Protein AF-K1SB02-F1 (afdb_monomer_lite)

Sequence (219 aa):
MYNNISLCFILLFGGSMIRSVDPQHTTKELAIMKAFMDKDFLLETPTAQHLYHDYAETLPIVDYHCHIPPQEIYEDRRFENIAQVWLGGHQVLADGSDYYFGDHYKWRVMRSNGVPEEYITGDKPDRERFQKFAEALEMAIGNPMYTWCHLELKKYFGYNGVLNGDTAEEVWNLCNDKLQHDPKMTVRGLIEQSNVAMVGTTDDPIDSLEWHKKIKEDP

pLDDT: mean 85.62, std 21.76, range [26.55, 98.75]

Radius of gyration: 20.28 Å; chains: 1; bounding box: 49×40×64 Å

Organism: NCBI:txid408170

Foldseek 3Di:
DAAADDDDDDDDDDDDDDDDDDPPDPDPPPPPPPQDPPPCVVPPDPVSVCCCPVPPVPDADAAQEGAPPLQQVLVLDFDQFPLCAALNAWDQDPVRDIDGDHHCVLVVLLVVVVNDCCLRHNDDDSLSVLLSSLQSLVVCVVPCSQVRVCVCCCQQQVDSDGRHNVCSVVSRVSGSCCSVPPPLNTPVSVSVSRNHPYHHHDDDPPDPCVSVVSVVVPD

Structure (mmCIF, N/CA/C/O backbone):
data_AF-K1SB02-F1
#
_entry.id   AF-K1SB02-F1
#
loop_
_atom_site.group_PDB
_atom_site.id
_atom_site.type_symbol
_atom_site.label_atom_id
_atom_site.label_alt_id
_atom_site.label_comp_id
_atom_site.label_asym_id
_atom_site.label_entity_id
_atom_site.label_seq_id
_atom_site.pdbx_PDB_ins_code
_atom_site.Cartn_x
_atom_site.Cartn_y
_atom_site.Cartn_z
_atom_site.occupancy
_atom_site.B_iso_or_equiv
_atom_site.auth_seq_id
_atom_site.auth_comp_id
_atom_site.auth_asym_id
_atom_site.auth_atom_id
_atom_site.pdbx_PDB_model_num
ATOM 1 N N . MET A 1 1 ? 7.153 11.773 -10.230 1.00 26.66 1 MET A N 1
ATOM 2 C CA . MET A 1 1 ? 6.489 12.116 -8.952 1.00 26.66 1 MET A CA 1
ATOM 3 C C . MET A 1 1 ? 5.393 11.073 -8.799 1.00 26.66 1 MET A C 1
ATOM 5 O O . MET A 1 1 ? 4.308 11.265 -9.321 1.00 26.66 1 MET A O 1
ATOM 9 N N . TYR A 1 2 ? 5.761 9.891 -8.302 1.00 29.67 2 TYR A N 1
ATOM 10 C CA . TYR A 1 2 ? 4.933 8.685 -8.373 1.00 29.67 2 TYR A CA 1
ATOM 11 C C . TYR A 1 2 ? 4.192 8.513 -7.045 1.00 29.67 2 TYR A C 1
ATOM 13 O O . TYR A 1 2 ? 4.807 8.145 -6.050 1.00 29.67 2 TYR A O 1
ATOM 21 N N . ASN A 1 3 ? 2.898 8.843 -7.038 1.00 31.23 3 ASN A N 1
ATOM 22 C CA . ASN A 1 3 ? 1.985 8.566 -5.932 1.00 31.23 3 ASN A CA 1
ATOM 23 C C . ASN A 1 3 ? 1.538 7.108 -6.039 1.00 31.23 3 ASN A C 1
ATOM 25 O O . ASN A 1 3 ? 0.776 6.800 -6.944 1.00 31.23 3 ASN A O 1
ATOM 29 N N . ASN A 1 4 ? 1.952 6.221 -5.134 1.00 35.28 4 ASN A N 1
ATOM 30 C CA . ASN A 1 4 ? 1.360 4.886 -5.044 1.00 35.28 4 ASN A CA 1
ATOM 31 C C . ASN A 1 4 ? 0.586 4.713 -3.736 1.00 35.28 4 ASN A C 1
ATOM 33 O O . ASN A 1 4 ? 1.151 4.780 -2.651 1.00 35.28 4 ASN A O 1
ATOM 37 N N . ILE A 1 5 ? -0.725 4.532 -3.923 1.00 34.06 5 ILE A N 1
ATOM 38 C CA . ILE A 1 5 ? -1.748 3.956 -3.046 1.00 34.06 5 ILE A CA 1
ATOM 39 C C . ILE A 1 5 ? -1.659 4.388 -1.586 1.00 34.06 5 ILE A C 1
ATOM 41 O O . ILE A 1 5 ? -1.223 3.663 -0.698 1.00 34.06 5 ILE A O 1
ATOM 45 N N . SER A 1 6 ? -2.242 5.552 -1.344 1.00 31.19 6 SER A N 1
ATOM 46 C CA . SER A 1 6 ? -3.082 5.709 -0.174 1.00 31.19 6 SER A CA 1
ATOM 47 C C . SER A 1 6 ? -4.481 6.069 -0.661 1.00 31.19 6 SER A C 1
ATOM 49 O O . SER A 1 6 ? -4.644 7.032 -1.416 1.00 31.19 6 SER A O 1
ATOM 51 N N . LEU A 1 7 ? -5.474 5.242 -0.320 1.00 33.56 7 LEU A N 1
ATOM 52 C CA . LEU A 1 7 ? -6.859 5.436 -0.737 1.00 33.56 7 LEU A CA 1
ATOM 53 C C . LEU A 1 7 ? -7.322 6.844 -0.346 1.00 33.56 7 LEU A C 1
ATOM 55 O O . LEU A 1 7 ? -7.415 7.213 0.825 1.00 33.56 7 LEU A O 1
ATOM 59 N N . CYS A 1 8 ? -7.624 7.628 -1.372 1.00 28.00 8 CYS A N 1
ATOM 60 C CA . CYS A 1 8 ? -8.129 8.978 -1.263 1.00 28.00 8 CYS A CA 1
ATOM 61 C C . CYS A 1 8 ? -9.607 8.920 -0.859 1.00 28.00 8 CYS A C 1
ATOM 63 O O . CYS A 1 8 ? -10.445 8.700 -1.722 1.00 28.00 8 CYS A O 1
ATOM 65 N N . PHE A 1 9 ? -9.941 9.122 0.422 1.00 27.31 9 PHE A N 1
ATOM 66 C CA . PHE A 1 9 ? -11.273 9.580 0.835 1.00 27.31 9 PHE A CA 1
ATOM 67 C C . PHE A 1 9 ? -11.242 10.338 2.178 1.00 27.31 9 PHE A C 1
ATOM 69 O O . PHE A 1 9 ? -10.663 9.888 3.162 1.00 27.31 9 PHE A O 1
ATOM 76 N N . ILE A 1 10 ? -11.976 11.462 2.176 1.00 31.02 10 ILE A N 1
ATOM 77 C CA . ILE A 1 10 ? -12.445 12.321 3.284 1.00 31.02 10 ILE A CA 1
ATOM 78 C C . ILE A 1 10 ? -11.570 13.545 3.639 1.00 31.02 10 ILE A C 1
ATOM 80 O O . ILE A 1 10 ? -10.735 13.545 4.538 1.00 31.02 10 ILE A O 1
ATOM 84 N N . LEU A 1 11 ? -11.904 14.659 2.976 1.00 27.67 11 LEU A N 1
ATOM 85 C CA . LEU A 1 11 ? -11.899 16.013 3.538 1.00 27.67 11 LEU A CA 1
ATOM 86 C C . LEU A 1 11 ? -13.350 16.372 3.904 1.00 27.67 11 LEU A C 1
ATOM 88 O O . LEU A 1 11 ? -14.190 16.365 3.007 1.00 27.67 11 LEU A O 1
ATOM 92 N N . LEU A 1 12 ? -13.622 16.717 5.172 1.00 26.55 12 LEU A N 1
ATOM 93 C CA . LEU A 1 12 ? -14.363 17.915 5.633 1.00 26.55 12 LEU A CA 1
ATOM 94 C C . LEU A 1 12 ? -14.987 17.736 7.034 1.00 26.55 12 LEU A C 1
ATOM 96 O O . LEU A 1 12 ? -15.608 16.721 7.324 1.00 26.55 12 LEU A O 1
ATOM 100 N N . PHE A 1 13 ? -14.893 18.826 7.812 1.00 30.02 13 PHE A N 1
ATOM 101 C CA . PHE A 1 13 ? -15.404 19.089 9.172 1.00 30.02 13 PHE A CA 1
ATOM 102 C C . PHE A 1 13 ? -14.645 18.363 10.292 1.00 30.02 13 PHE A C 1
ATOM 104 O O . PHE A 1 13 ? -14.417 17.170 10.238 1.00 30.02 13 PHE A O 1
ATOM 111 N N . GLY A 1 14 ? -14.174 19.000 11.359 1.00 26.95 14 GLY A N 1
ATOM 112 C CA . GLY A 1 14 ? -14.477 20.293 11.965 1.00 26.95 14 GLY A CA 1
ATOM 113 C C . GLY A 1 14 ? -14.286 20.068 13.468 1.00 26.95 14 GLY A C 1
ATOM 114 O O . GLY A 1 14 ? -14.836 19.116 14.009 1.00 26.95 14 GLY A O 1
ATOM 115 N N . GLY A 1 15 ? -13.419 20.852 14.111 1.00 37.53 15 GLY A N 1
ATOM 116 C CA . GLY A 1 15 ? -12.885 20.544 15.440 1.00 37.53 15 GLY A CA 1
ATOM 117 C C . GLY A 1 15 ? -13.937 20.284 16.522 1.00 37.53 15 GLY A C 1
ATOM 118 O O . GLY A 1 15 ? -14.975 20.939 16.568 1.00 37.53 15 GLY A O 1
ATOM 119 N N . SER A 1 16 ? -13.614 19.384 17.451 1.00 30.83 16 SER A N 1
ATOM 120 C CA . SER A 1 16 ? -14.305 19.304 18.735 1.00 30.83 16 SER A CA 1
ATOM 121 C C . SER A 1 16 ? -13.390 19.783 19.852 1.00 30.83 16 SER A C 1
ATOM 123 O O . SER A 1 16 ? -12.356 19.196 20.157 1.00 30.83 16 SER A O 1
ATOM 125 N N . MET A 1 17 ? -13.811 20.908 20.430 1.00 31.50 17 MET A N 1
ATOM 126 C CA . MET A 1 17 ? -13.361 21.446 21.703 1.00 31.50 17 MET A CA 1
ATOM 127 C C . MET A 1 17 ? -13.390 20.374 22.792 1.00 31.50 17 MET A C 1
ATOM 129 O O . MET A 1 17 ? -14.401 19.702 22.997 1.00 31.50 17 MET A O 1
ATOM 133 N N . ILE A 1 18 ? -12.309 20.328 23.564 1.00 36.50 18 ILE A N 1
ATOM 134 C CA . ILE A 1 18 ? -12.261 19.730 24.895 1.00 36.50 18 ILE A CA 1
ATOM 135 C C . ILE A 1 18 ? -13.344 20.418 25.742 1.00 36.50 18 ILE A C 1
ATOM 137 O O . ILE A 1 18 ? -13.197 21.581 26.119 1.00 36.50 18 ILE A O 1
ATOM 141 N N . ARG A 1 19 ? -14.456 19.730 26.018 1.00 34.97 19 ARG A N 1
ATOM 142 C CA . ARG A 1 19 ? -15.422 20.162 27.036 1.00 34.97 19 ARG A CA 1
ATOM 143 C C . ARG A 1 19 ? -15.007 19.575 28.380 1.00 34.97 19 ARG A C 1
ATOM 145 O O . ARG A 1 19 ? -14.867 18.364 28.516 1.00 34.97 19 ARG A O 1
ATOM 152 N N . SER A 1 20 ? -14.821 20.451 29.365 1.00 36.00 20 SER A N 1
ATOM 153 C CA . SER A 1 20 ? -14.684 20.085 30.773 1.00 36.00 20 SER A CA 1
ATOM 154 C C . SER A 1 20 ? -15.907 19.287 31.226 1.00 36.00 20 SER A C 1
ATOM 156 O O . SER A 1 20 ? -17.039 19.723 31.010 1.00 36.00 20 SER A O 1
ATOM 158 N N . VAL A 1 21 ? -15.680 18.134 31.851 1.00 39.34 21 VAL A N 1
ATOM 159 C CA . VAL A 1 21 ? -16.738 17.255 32.358 1.00 39.34 21 VAL A CA 1
ATOM 160 C C . VAL A 1 21 ? -17.230 17.781 33.711 1.00 39.34 21 VAL A C 1
ATOM 162 O O . VAL A 1 21 ? -16.446 17.917 34.648 1.00 39.34 21 VAL A O 1
ATOM 165 N N . ASP A 1 22 ? -18.525 18.088 33.793 1.00 33.81 22 ASP A N 1
ATOM 166 C CA . ASP A 1 22 ? -19.253 18.414 35.026 1.00 33.81 22 ASP A CA 1
ATOM 167 C C . ASP A 1 22 ? -19.563 17.110 35.807 1.00 33.81 22 ASP A C 1
ATOM 169 O O . ASP A 1 22 ? -20.121 16.182 35.212 1.00 33.81 22 ASP A O 1
ATOM 173 N N . PRO A 1 23 ? -19.213 16.973 37.105 1.00 39.75 23 PRO A N 1
ATOM 174 C CA . PRO A 1 23 ? -19.274 15.690 37.813 1.00 39.75 23 PRO A CA 1
ATOM 175 C C . PRO A 1 23 ? -20.669 15.174 38.216 1.00 39.75 23 PRO A C 1
ATOM 177 O O . PRO A 1 23 ? -20.734 14.129 38.863 1.00 39.75 23 PRO A O 1
ATOM 180 N N . GLN A 1 24 ? -21.781 15.859 37.920 1.00 39.81 24 GLN A N 1
ATOM 181 C CA . GLN A 1 24 ? -23.065 15.572 38.599 1.00 39.81 24 GLN A CA 1
ATOM 182 C C . GLN A 1 24 ? -24.160 14.846 37.792 1.00 39.81 24 GLN A C 1
ATOM 184 O O . GLN A 1 24 ? -25.245 14.625 38.323 1.00 39.81 24 GLN A O 1
ATOM 189 N N . HIS A 1 25 ? -23.886 14.355 36.579 1.00 39.53 25 HIS A N 1
ATOM 190 C CA . HIS A 1 25 ? -24.840 13.528 35.815 1.00 39.53 25 HIS A CA 1
ATOM 191 C C . HIS A 1 25 ? -24.228 12.193 35.358 1.00 39.53 25 HIS A C 1
ATOM 193 O O . HIS A 1 25 ? -24.076 11.911 34.175 1.00 39.53 25 HIS A O 1
ATOM 199 N N . THR A 1 26 ? -23.879 11.329 36.311 1.00 42.31 26 THR A N 1
ATOM 200 C CA . THR A 1 26 ? -23.500 9.933 36.040 1.00 42.31 26 THR A CA 1
ATOM 201 C C . THR A 1 26 ? -24.748 9.048 35.965 1.00 42.31 26 THR A C 1
ATOM 203 O O . THR A 1 26 ? -25.057 8.267 36.865 1.00 42.31 26 THR A O 1
ATOM 206 N N . THR A 1 27 ? -25.494 9.147 34.862 1.00 41.97 27 THR A N 1
ATOM 207 C CA . THR A 1 27 ? -26.294 8.006 34.400 1.00 41.97 27 THR A CA 1
ATOM 208 C C . THR A 1 27 ? -25.336 6.910 33.943 1.00 41.97 27 THR A C 1
ATOM 210 O O . THR A 1 27 ? -24.357 7.186 33.259 1.00 41.97 27 THR A O 1
ATOM 213 N N . LYS A 1 28 ? -25.606 5.670 34.362 1.00 37.78 28 LYS A N 1
ATOM 214 C CA . LYS A 1 28 ? -24.874 4.438 34.028 1.00 37.78 28 LYS A CA 1
ATOM 215 C C . LYS A 1 28 ? -24.934 4.094 32.528 1.00 37.78 28 LYS A C 1
ATOM 217 O O . LYS A 1 28 ? -25.402 3.024 32.158 1.00 37.78 28 LYS A O 1
ATOM 222 N N . GLU A 1 29 ? -24.441 4.960 31.662 1.00 45.03 29 GLU A N 1
ATOM 223 C CA . GLU A 1 29 ? -23.796 4.502 30.441 1.00 45.03 29 GLU A CA 1
ATOM 224 C C . GLU A 1 29 ? -22.327 4.365 30.814 1.00 45.03 29 GLU A C 1
ATOM 226 O O . GLU A 1 29 ? -21.584 5.342 30.882 1.00 45.03 29 GLU A O 1
ATOM 231 N N . LEU A 1 30 ? -21.902 3.138 31.137 1.00 46.38 30 LEU A N 1
ATOM 232 C CA . LEU A 1 30 ? -20.505 2.799 30.910 1.00 46.38 30 LEU A CA 1
ATOM 233 C C . LEU A 1 30 ? -20.281 3.157 29.440 1.00 46.38 30 LEU A C 1
ATOM 235 O O . LEU A 1 30 ? -20.818 2.474 28.569 1.00 46.38 30 LEU A O 1
ATOM 239 N N . ALA A 1 31 ? -19.572 4.248 29.162 1.00 48.34 31 ALA A N 1
ATOM 240 C CA . ALA A 1 31 ? -19.015 4.466 27.846 1.00 48.34 31 ALA A CA 1
ATOM 241 C C . ALA A 1 31 ? -18.102 3.262 27.608 1.00 48.34 31 ALA A C 1
ATOM 243 O O . ALA A 1 31 ? -16.979 3.214 28.108 1.00 48.34 31 ALA A O 1
ATOM 244 N N . ILE A 1 32 ? -18.634 2.225 26.958 1.00 57.22 32 ILE A N 1
ATOM 245 C CA . ILE A 1 32 ? -17.839 1.123 26.448 1.00 57.22 32 IL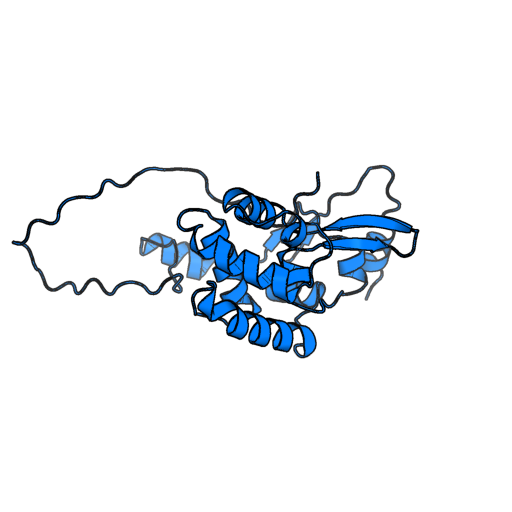E A CA 1
ATOM 246 C C . ILE A 1 32 ? -16.909 1.814 25.464 1.00 57.22 32 ILE A C 1
ATOM 248 O O . ILE A 1 32 ? -17.343 2.236 24.393 1.00 57.22 32 ILE A O 1
ATOM 252 N N . MET A 1 33 ? -15.664 2.043 25.885 1.00 68.19 33 MET A N 1
ATOM 253 C CA . MET A 1 33 ? -14.637 2.561 24.998 1.00 68.19 33 MET A CA 1
ATOM 254 C C . MET A 1 33 ? -14.586 1.607 23.816 1.00 68.19 33 MET A C 1
ATOM 256 O O . MET A 1 33 ? -14.237 0.435 23.974 1.00 68.19 33 MET A O 1
ATOM 260 N N . LYS A 1 34 ? -15.007 2.105 22.652 1.00 81.25 34 LYS A N 1
ATOM 261 C CA . LYS A 1 34 ? -14.877 1.379 21.398 1.00 81.25 34 LYS A CA 1
ATOM 262 C C . LYS A 1 34 ? -13.418 0.974 21.243 1.00 81.25 34 LYS A C 1
ATOM 264 O O . LYS A 1 34 ? -12.517 1.770 21.527 1.00 81.25 34 LYS A O 1
ATOM 269 N N . ALA A 1 35 ? -13.191 -0.269 20.834 1.00 88.94 35 ALA A N 1
ATOM 270 C CA . ALA A 1 35 ? -11.840 -0.701 20.529 1.00 88.94 35 ALA A CA 1
ATOM 271 C C . ALA A 1 35 ? -11.306 0.158 19.376 1.00 88.94 35 ALA A C 1
ATOM 273 O O . ALA A 1 35 ? -12.056 0.548 18.476 1.00 88.94 35 ALA A O 1
ATOM 274 N N . PHE A 1 36 ? -10.012 0.472 19.414 1.00 89.38 36 PHE A N 1
ATOM 275 C CA . PHE A 1 36 ? -9.370 1.173 18.313 1.00 89.38 36 PHE A CA 1
ATOM 276 C C . PHE A 1 36 ? -9.595 0.379 17.021 1.00 89.38 36 PHE A C 1
ATOM 278 O O . PHE A 1 36 ? -9.285 -0.810 16.954 1.00 89.38 36 PHE A O 1
ATOM 285 N N . MET A 1 37 ? -10.187 1.040 16.026 1.00 89.75 37 MET A N 1
ATOM 286 C CA . MET A 1 37 ? -10.517 0.445 14.731 1.00 89.75 37 MET A CA 1
ATOM 287 C C . MET A 1 37 ? -11.380 -0.818 14.821 1.00 89.75 37 MET A C 1
ATOM 289 O O . MET A 1 37 ? -11.109 -1.830 14.165 1.00 89.75 37 MET A O 1
ATOM 293 N N . ASP A 1 38 ? -12.421 -0.781 15.653 1.00 92.56 38 ASP A N 1
ATOM 294 C CA . ASP A 1 38 ? -13.451 -1.816 15.665 1.00 92.56 38 ASP A CA 1
ATOM 295 C C . ASP A 1 38 ? -14.209 -1.914 14.322 1.00 92.56 38 ASP A C 1
ATOM 297 O O . ASP A 1 38 ? -13.904 -1.232 13.344 1.00 92.56 38 ASP A O 1
ATOM 301 N N . LYS A 1 39 ? -15.183 -2.825 14.249 1.00 93.56 39 LYS A N 1
ATOM 302 C CA . LYS A 1 39 ? -15.988 -3.026 13.036 1.00 93.56 39 LYS A CA 1
ATOM 303 C C . LYS A 1 39 ? -16.795 -1.786 12.618 1.00 93.56 39 LYS A C 1
ATOM 305 O O . LYS A 1 39 ? -17.114 -1.669 11.445 1.00 93.56 39 LYS A O 1
ATOM 310 N N . ASP A 1 40 ? -17.083 -0.870 13.546 1.00 95.94 40 ASP A N 1
ATOM 311 C CA . ASP A 1 40 ? -17.870 0.342 13.311 1.00 95.94 40 ASP A CA 1
ATOM 312 C C . ASP A 1 40 ? -16.957 1.588 13.258 1.00 95.94 40 ASP A C 1
ATOM 314 O O . ASP A 1 40 ? -17.386 2.705 13.573 1.00 95.94 40 ASP A O 1
ATOM 318 N N . PHE A 1 41 ? -15.677 1.411 12.907 1.00 95.00 41 PHE A N 1
ATOM 319 C CA . PHE A 1 41 ? -14.703 2.493 12.803 1.00 95.00 41 PHE A CA 1
ATOM 320 C C . PHE A 1 41 ? -15.175 3.567 11.811 1.00 95.00 41 PHE A C 1
ATOM 322 O O . PHE A 1 41 ? -15.515 3.265 10.673 1.00 95.00 41 PHE A O 1
ATOM 329 N N . LEU A 1 42 ? -15.202 4.830 12.259 1.00 95.06 42 LEU A N 1
ATOM 330 C CA . LEU A 1 42 ? -15.783 5.994 11.557 1.00 95.06 42 LEU A CA 1
ATOM 331 C C . LEU A 1 42 ? -17.314 5.949 11.345 1.00 95.06 42 LEU A C 1
ATOM 333 O O . LEU A 1 42 ? -17.882 6.890 10.792 1.00 95.06 42 LEU A O 1
ATOM 337 N N . LEU A 1 43 ? -18.011 4.912 11.825 1.00 96.69 43 LEU A N 1
ATOM 338 C CA . LEU A 1 43 ? -19.466 4.764 11.718 1.00 96.69 43 LEU A CA 1
ATOM 339 C C . LEU A 1 43 ? -20.138 5.163 13.041 1.00 96.69 43 LEU A C 1
ATOM 341 O O . LEU A 1 43 ? -20.389 4.350 13.937 1.00 96.69 43 LEU A O 1
ATOM 345 N N . GLU A 1 44 ? -20.430 6.457 13.174 1.00 95.12 44 GLU A N 1
ATOM 346 C CA . GLU A 1 44 ? -20.934 7.047 14.424 1.00 95.12 44 GLU A CA 1
ATOM 347 C C . GLU A 1 44 ? -22.445 6.877 14.649 1.00 95.12 44 GLU A C 1
ATOM 349 O O . GLU A 1 44 ? -22.927 7.099 15.759 1.00 95.12 44 GLU A O 1
ATOM 354 N N . THR A 1 45 ? -23.212 6.474 13.629 1.00 96.94 45 THR A N 1
ATOM 355 C CA . THR A 1 45 ? -24.679 6.364 13.715 1.00 96.94 45 THR A CA 1
ATOM 356 C C . THR A 1 45 ? -25.191 5.001 13.246 1.00 96.94 45 THR A C 1
ATOM 358 O O . THR A 1 45 ? -24.577 4.400 12.362 1.00 96.94 45 THR A O 1
ATOM 361 N N . PRO A 1 46 ? -26.356 4.535 13.743 1.00 97.88 46 PRO A N 1
ATOM 362 C CA . PRO A 1 46 ? -26.992 3.315 13.239 1.00 97.88 46 PRO A CA 1
ATOM 363 C C . PRO A 1 46 ? -27.257 3.357 11.730 1.00 97.88 46 PRO A C 1
ATOM 365 O O . PRO A 1 46 ? -27.117 2.349 11.048 1.00 97.88 46 PRO A O 1
ATOM 368 N N . THR A 1 47 ? -27.585 4.534 11.186 1.00 98.44 47 THR A N 1
ATOM 369 C CA . THR A 1 47 ? -27.762 4.719 9.741 1.00 98.44 47 THR A CA 1
ATOM 370 C C . THR A 1 47 ? -26.450 4.518 8.984 1.00 98.44 47 THR A C 1
ATOM 372 O O . THR A 1 47 ? -26.449 3.840 7.964 1.00 98.44 47 THR A O 1
ATOM 375 N N . ALA A 1 48 ? -25.332 5.065 9.477 1.00 98.38 48 ALA A N 1
ATOM 376 C CA . ALA A 1 48 ? -24.020 4.860 8.859 1.00 98.38 48 ALA A CA 1
ATOM 377 C C . ALA A 1 48 ? -23.603 3.380 8.894 1.00 98.38 48 ALA A C 1
ATOM 379 O O . ALA A 1 48 ? -23.133 2.859 7.887 1.00 98.38 48 ALA A O 1
ATOM 380 N N . GLN A 1 49 ? -23.847 2.698 10.018 1.00 98.12 49 GLN A N 1
ATOM 381 C CA . GLN A 1 49 ? -23.600 1.261 10.169 1.00 98.12 49 GLN A CA 1
ATOM 382 C C . GLN A 1 49 ? -24.427 0.439 9.178 1.00 98.12 49 GLN A C 1
ATOM 384 O O . GLN A 1 49 ? -23.869 -0.381 8.459 1.00 98.12 49 GLN A O 1
ATOM 389 N N . HIS A 1 50 ? -25.733 0.703 9.086 1.00 98.12 50 HIS A N 1
ATOM 390 C CA . HIS A 1 50 ? -26.624 0.030 8.140 1.00 98.12 50 HIS A CA 1
ATOM 391 C C . HIS A 1 50 ? -26.191 0.250 6.685 1.00 98.12 50 HIS A C 1
ATOM 393 O O . HIS A 1 50 ? -26.060 -0.705 5.928 1.00 98.12 50 HIS A O 1
ATOM 399 N N . LEU A 1 51 ? -25.925 1.498 6.284 1.00 98.62 51 LEU A N 1
ATOM 400 C CA . LEU A 1 51 ? -25.518 1.808 4.910 1.00 98.62 51 LEU A CA 1
ATOM 401 C C . LEU A 1 51 ? -24.182 1.155 4.534 1.00 98.62 51 LEU A C 1
ATOM 403 O O . LEU A 1 51 ? -24.022 0.702 3.401 1.00 98.62 51 LEU A O 1
ATOM 407 N N . TYR A 1 52 ? -23.228 1.107 5.465 1.00 98.50 52 TYR A N 1
ATOM 408 C CA . TYR A 1 52 ? -21.930 0.501 5.207 1.00 98.50 52 TYR A CA 1
ATOM 409 C C . TYR A 1 52 ? -22.005 -1.030 5.197 1.00 98.50 52 TYR A C 1
ATOM 411 O O . TYR A 1 52 ? -21.707 -1.632 4.169 1.00 98.50 52 TYR A O 1
ATOM 419 N N . HIS A 1 53 ? -22.442 -1.656 6.292 1.00 98.12 53 HIS A N 1
ATOM 420 C CA . HIS A 1 53 ? -22.391 -3.114 6.444 1.00 98.12 53 HIS A CA 1
ATOM 421 C C . HIS A 1 53 ? -23.362 -3.853 5.522 1.00 98.12 53 HIS A C 1
ATOM 423 O O . HIS A 1 53 ? -23.011 -4.895 4.972 1.00 98.12 53 HIS A O 1
ATOM 429 N N . ASP A 1 54 ? -24.566 -3.315 5.312 1.00 98.06 54 ASP A N 1
ATOM 430 C CA . ASP A 1 54 ? -25.592 -4.037 4.554 1.00 98.06 54 ASP A CA 1
ATOM 431 C C . ASP A 1 54 ? -25.453 -3.821 3.040 1.00 98.06 54 ASP A C 1
ATOM 433 O O . ASP A 1 54 ? -25.982 -4.614 2.260 1.00 98.06 54 ASP A O 1
ATOM 437 N N . TYR A 1 55 ? -24.745 -2.766 2.611 1.00 98.06 55 TYR A N 1
ATOM 438 C CA . TYR A 1 55 ? -24.633 -2.413 1.193 1.00 98.06 55 TYR A CA 1
ATOM 439 C C . TYR A 1 55 ? -23.199 -2.174 0.726 1.00 98.06 55 TYR A C 1
ATOM 441 O O . TYR A 1 55 ? -22.786 -2.799 -0.243 1.00 98.06 55 TYR A O 1
ATOM 449 N N . ALA A 1 56 ? -22.445 -1.267 1.354 1.00 98.19 56 ALA A N 1
ATOM 450 C CA . ALA A 1 56 ? -21.160 -0.823 0.805 1.00 98.19 56 ALA A CA 1
ATOM 451 C C . ALA A 1 56 ? -20.020 -1.841 0.983 1.00 98.19 56 ALA A C 1
ATOM 453 O O . ALA A 1 56 ? -19.210 -2.005 0.076 1.00 98.19 56 ALA A O 1
ATOM 454 N N . GLU A 1 57 ? -19.960 -2.526 2.128 1.00 96.75 57 GLU A N 1
ATOM 455 C CA . GLU A 1 57 ? -18.821 -3.352 2.558 1.00 96.75 57 GLU A CA 1
ATOM 456 C C . GLU A 1 57 ? -18.497 -4.505 1.594 1.00 96.75 57 GLU A C 1
ATOM 458 O O . GLU A 1 57 ? -17.339 -4.892 1.454 1.00 96.75 57 GLU A O 1
ATOM 463 N N . THR A 1 58 ? -19.508 -5.040 0.905 1.00 96.31 58 THR A N 1
ATOM 464 C CA . THR A 1 58 ? -19.357 -6.197 0.005 1.00 96.31 58 THR A CA 1
ATOM 465 C C . THR A 1 58 ? -19.181 -5.821 -1.466 1.00 96.31 58 THR A C 1
ATOM 467 O O . THR A 1 58 ? -18.932 -6.699 -2.297 1.00 96.31 58 THR A O 1
ATOM 470 N N . LEU A 1 59 ? -19.304 -4.535 -1.812 1.00 98.00 59 LEU A N 1
ATOM 471 C CA . LEU A 1 59 ? -19.156 -4.094 -3.195 1.00 98.00 59 LEU A CA 1
ATOM 472 C C . LEU A 1 59 ? -17.708 -4.262 -3.671 1.00 98.00 59 LEU A C 1
ATOM 474 O O . LEU A 1 59 ? -16.769 -4.074 -2.892 1.00 98.00 59 LEU A O 1
ATOM 478 N N . PRO A 1 60 ? -17.505 -4.602 -4.954 1.00 98.06 60 PRO A N 1
ATOM 479 C CA . PRO A 1 60 ? -16.170 -4.657 -5.514 1.00 98.06 60 PRO A CA 1
ATOM 480 C C . PRO A 1 60 ? -15.554 -3.262 -5.632 1.00 98.06 60 PRO A C 1
ATOM 482 O O . PRO A 1 60 ? -16.244 -2.266 -5.864 1.00 98.06 60 PRO A O 1
ATOM 485 N N . ILE A 1 61 ? -14.229 -3.208 -5.539 1.00 98.06 61 ILE A N 1
ATOM 486 C CA . ILE A 1 61 ? -13.452 -1.995 -5.772 1.00 98.06 61 ILE A CA 1
ATOM 487 C C . ILE A 1 61 ? -13.256 -1.816 -7.279 1.00 98.06 61 ILE A C 1
ATOM 489 O O . ILE A 1 61 ? -12.789 -2.715 -7.979 1.00 98.06 61 ILE A O 1
ATOM 493 N N . VAL A 1 62 ? -13.591 -0.627 -7.772 1.00 98.00 62 VAL A N 1
ATOM 494 C CA . VAL A 1 62 ? -13.231 -0.164 -9.116 1.00 98.00 62 VAL A CA 1
ATOM 495 C C . VAL A 1 62 ? -12.157 0.901 -8.947 1.00 98.00 62 VAL A C 1
ATOM 497 O O . VAL A 1 62 ? -12.465 2.073 -8.721 1.00 98.00 62 VAL A O 1
ATOM 500 N N . ASP A 1 63 ? -10.898 0.481 -9.020 1.00 97.12 63 ASP A N 1
ATOM 501 C CA . ASP A 1 63 ? -9.742 1.361 -8.874 1.00 97.12 63 ASP A CA 1
ATOM 502 C C . ASP A 1 63 ? -9.343 1.917 -10.242 1.00 97.12 63 ASP A C 1
ATOM 504 O O . ASP A 1 63 ? -8.374 1.497 -10.869 1.00 97.12 63 ASP A O 1
ATOM 508 N N . TYR A 1 64 ? -10.164 2.832 -10.757 1.00 96.75 64 TYR A N 1
ATOM 509 C CA . TYR A 1 64 ? -10.033 3.362 -12.117 1.00 96.75 64 TYR A CA 1
ATOM 510 C C . TYR A 1 64 ? -8.763 4.202 -12.343 1.00 96.75 64 TYR A C 1
ATOM 512 O O . TYR A 1 64 ? -8.506 4.598 -13.481 1.00 96.75 64 TYR A O 1
ATOM 520 N N . HIS A 1 65 ? -8.001 4.506 -11.288 1.00 97.25 65 HIS A N 1
ATOM 521 C CA . HIS A 1 65 ? -6.742 5.234 -11.371 1.00 97.25 65 HIS A CA 1
ATOM 522 C C . HIS A 1 65 ? -5.802 4.875 -10.214 1.00 97.25 65 HIS A C 1
ATOM 524 O O . HIS A 1 65 ? -6.011 5.283 -9.073 1.00 97.25 65 HIS A O 1
ATOM 530 N N . CYS A 1 66 ? -4.705 4.207 -10.550 1.00 92.81 66 CYS A N 1
ATOM 531 C CA . CYS A 1 66 ? -3.603 3.895 -9.656 1.00 92.81 66 CYS A CA 1
ATOM 532 C C . CYS A 1 66 ? -2.257 3.994 -10.391 1.00 92.81 66 CYS A C 1
ATOM 534 O O . CYS A 1 66 ? -2.179 4.302 -11.586 1.00 92.81 66 CYS A O 1
ATOM 536 N N . HIS A 1 67 ? -1.183 3.694 -9.664 1.00 90.00 67 HIS A N 1
ATOM 537 C CA . HIS A 1 67 ? 0.177 3.651 -10.193 1.00 90.00 67 HIS A CA 1
ATOM 538 C C . HIS A 1 67 ? 0.866 2.303 -9.919 1.00 90.00 67 HIS A C 1
ATOM 540 O O . HIS A 1 67 ? 2.0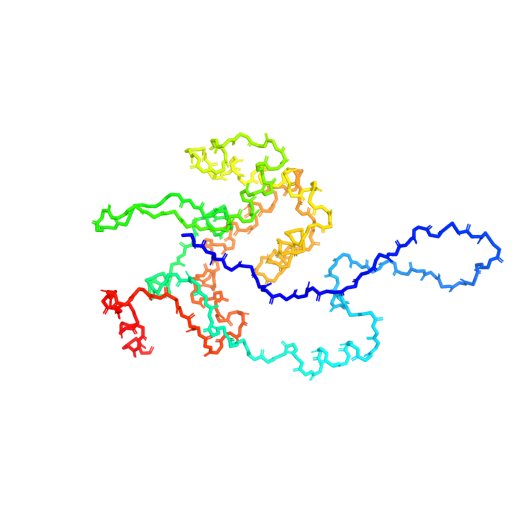97 2.234 -9.908 1.00 90.00 67 HIS A O 1
ATOM 546 N N . ILE A 1 68 ? 0.096 1.231 -9.679 1.00 90.31 68 ILE A N 1
ATOM 547 C CA . ILE A 1 68 ? 0.657 -0.114 -9.489 1.00 90.31 68 ILE A CA 1
ATOM 548 C C . ILE A 1 68 ? 1.420 -0.498 -10.763 1.00 90.31 68 ILE A C 1
ATOM 550 O O . ILE A 1 68 ? 0.832 -0.407 -11.845 1.00 90.31 68 ILE A O 1
ATOM 554 N N . PRO A 1 69 ? 2.685 -0.946 -10.671 1.00 90.88 69 PRO A N 1
ATOM 555 C CA . PRO A 1 69 ? 3.430 -1.384 -11.841 1.00 90.88 69 PRO A CA 1
ATOM 556 C C . PRO A 1 69 ? 2.726 -2.566 -12.535 1.00 90.88 69 PRO A C 1
ATOM 558 O O . PRO A 1 69 ? 2.581 -3.630 -11.926 1.00 90.88 69 PRO A O 1
ATOM 561 N N . PRO A 1 70 ? 2.331 -2.439 -13.817 1.00 93.75 70 PRO A N 1
ATOM 562 C CA . PRO A 1 70 ? 1.703 -3.530 -14.566 1.00 93.75 70 PRO A CA 1
ATOM 563 C C . PRO A 1 70 ? 2.572 -4.794 -14.618 1.00 93.75 70 PRO A C 1
ATOM 565 O O . PRO A 1 70 ? 2.057 -5.910 -14.617 1.00 93.75 70 PRO A O 1
ATOM 568 N N . GLN A 1 71 ? 3.898 -4.624 -14.632 1.00 92.31 71 GLN A N 1
ATOM 569 C CA . GLN A 1 71 ? 4.852 -5.728 -14.581 1.00 92.31 71 GLN A CA 1
ATOM 570 C C . GLN A 1 71 ? 4.700 -6.561 -13.306 1.00 92.31 71 GLN A C 1
ATOM 572 O O . GLN A 1 71 ? 4.608 -7.779 -13.395 1.00 92.31 71 GLN A O 1
ATOM 577 N N . GLU A 1 72 ? 4.617 -5.923 -12.134 1.00 91.50 72 GLU A N 1
ATOM 578 C CA . GLU A 1 72 ? 4.491 -6.637 -10.858 1.00 91.50 72 GLU A CA 1
ATOM 579 C C . GLU A 1 72 ? 3.153 -7.372 -10.733 1.00 91.50 72 GLU A C 1
ATOM 581 O O . GLU A 1 72 ? 3.092 -8.431 -10.107 1.00 91.50 72 GLU A O 1
ATOM 586 N N . ILE A 1 73 ? 2.095 -6.837 -11.358 1.00 95.19 73 ILE A N 1
ATOM 587 C CA . ILE A 1 73 ? 0.813 -7.538 -11.491 1.00 95.19 73 ILE A CA 1
ATOM 588 C C . ILE A 1 73 ? 1.001 -8.779 -12.361 1.00 95.19 73 ILE A C 1
ATOM 590 O O . ILE A 1 73 ? 0.607 -9.871 -11.957 1.00 95.19 73 ILE A O 1
ATOM 594 N N . TYR A 1 74 ? 1.607 -8.638 -13.544 1.00 96.56 74 TYR A N 1
ATOM 595 C CA . TYR A 1 74 ? 1.802 -9.762 -14.458 1.00 96.56 74 TYR A CA 1
ATOM 596 C C . TYR A 1 74 ? 2.679 -10.864 -13.848 1.00 96.56 74 TYR A C 1
ATOM 598 O O . TYR A 1 74 ? 2.293 -12.028 -13.874 1.00 96.56 74 TYR A O 1
ATOM 606 N N . GLU A 1 75 ? 3.819 -10.499 -13.268 1.00 94.94 75 GLU A N 1
ATOM 607 C CA . GLU A 1 75 ? 4.774 -11.427 -12.648 1.00 94.94 75 GLU A CA 1
ATOM 608 C C . GLU A 1 75 ? 4.285 -11.998 -11.309 1.00 94.94 75 GLU A C 1
ATOM 610 O O . GLU A 1 75 ? 4.936 -12.875 -10.746 1.00 94.94 75 GLU A O 1
ATOM 615 N N . ASP A 1 76 ? 3.149 -11.504 -10.807 1.00 96.06 76 ASP A N 1
ATOM 616 C CA . ASP A 1 76 ? 2.573 -11.838 -9.508 1.00 96.06 76 ASP A CA 1
ATOM 617 C C . ASP A 1 76 ? 3.601 -11.757 -8.370 1.00 96.06 76 ASP A C 1
ATOM 619 O O . ASP A 1 76 ? 3.849 -12.707 -7.620 1.00 96.06 76 ASP A O 1
ATOM 623 N N . ARG A 1 77 ? 4.254 -10.592 -8.278 1.00 93.44 77 ARG A N 1
ATOM 624 C CA . ARG A 1 77 ? 5.392 -10.377 -7.383 1.00 93.44 77 ARG A CA 1
ATOM 625 C C . ARG A 1 77 ? 5.057 -10.775 -5.940 1.00 93.44 77 ARG A C 1
ATOM 627 O O . ARG A 1 77 ? 4.031 -10.382 -5.381 1.00 93.44 77 ARG A O 1
ATOM 634 N N . ARG A 1 78 ? 5.994 -11.479 -5.300 1.00 94.75 78 ARG A N 1
ATOM 635 C CA . ARG A 1 78 ? 6.037 -11.682 -3.845 1.00 94.75 78 ARG A CA 1
ATOM 636 C C . ARG A 1 78 ? 7.063 -10.738 -3.222 1.00 94.75 78 ARG A C 1
ATOM 638 O O . ARG A 1 78 ? 8.176 -10.611 -3.728 1.00 94.75 78 ARG A O 1
ATOM 645 N N . PHE A 1 79 ? 6.696 -10.088 -2.123 1.00 93.62 79 PHE A N 1
ATOM 646 C CA . PHE A 1 79 ? 7.605 -9.221 -1.369 1.00 93.62 79 PHE A CA 1
ATOM 647 C C . PHE A 1 79 ? 8.414 -10.037 -0.358 1.00 93.62 79 PHE A C 1
ATOM 649 O O . PHE A 1 79 ? 7.889 -10.963 0.259 1.00 93.62 79 PHE A O 1
ATOM 656 N N . GLU A 1 80 ? 9.685 -9.690 -0.155 1.00 94.19 80 GLU A N 1
ATOM 657 C CA . GLU A 1 80 ? 10.549 -10.416 0.788 1.00 94.19 80 GLU A CA 1
ATOM 658 C C . GLU A 1 80 ? 10.212 -10.079 2.245 1.00 94.19 80 GLU A C 1
ATOM 660 O O . GLU A 1 80 ? 10.324 -10.919 3.139 1.00 94.19 80 GLU A O 1
ATOM 665 N N . ASN A 1 81 ? 9.795 -8.838 2.500 1.00 96.56 81 ASN A N 1
ATOM 666 C CA . ASN A 1 81 ? 9.489 -8.348 3.836 1.00 96.56 81 ASN A CA 1
ATOM 667 C C . ASN A 1 81 ? 8.530 -7.145 3.808 1.00 96.56 81 ASN A C 1
ATOM 669 O O . ASN A 1 81 ? 8.287 -6.540 2.760 1.00 96.56 81 ASN A O 1
ATOM 673 N N . ILE A 1 82 ? 7.998 -6.780 4.978 1.00 96.81 82 ILE A N 1
ATOM 674 C CA . ILE A 1 82 ? 7.026 -5.691 5.111 1.00 96.81 82 ILE A CA 1
ATOM 675 C C . ILE A 1 82 ? 7.600 -4.320 4.728 1.00 96.81 82 ILE A C 1
ATOM 677 O O . ILE A 1 82 ? 6.867 -3.493 4.190 1.00 96.81 82 ILE A O 1
ATOM 681 N N . ALA A 1 83 ? 8.896 -4.060 4.940 1.00 95.38 83 ALA A N 1
ATOM 682 C CA . ALA A 1 83 ? 9.479 -2.778 4.540 1.00 95.38 83 ALA A CA 1
ATOM 683 C C . ALA A 1 83 ? 9.429 -2.595 3.020 1.00 95.38 83 ALA A C 1
ATOM 685 O O . ALA A 1 83 ? 9.128 -1.495 2.570 1.00 95.38 83 ALA A O 1
ATOM 686 N N . GLN A 1 84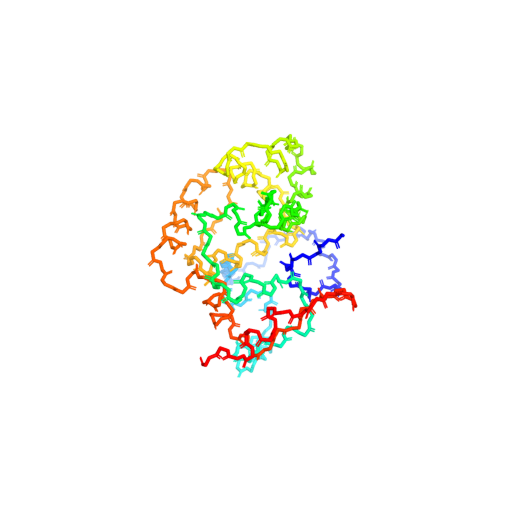 ? 9.638 -3.656 2.235 1.00 92.38 84 GLN A N 1
ATOM 687 C CA . GLN A 1 84 ? 9.538 -3.573 0.776 1.00 92.38 84 GLN A CA 1
ATOM 688 C C . GLN A 1 84 ? 8.126 -3.207 0.311 1.00 92.38 84 GLN A C 1
ATOM 690 O O . GLN A 1 84 ? 7.981 -2.307 -0.507 1.00 92.38 84 GLN A O 1
ATOM 695 N N . VAL A 1 85 ? 7.081 -3.854 0.838 1.00 92.81 85 VAL A N 1
ATOM 696 C CA . VAL A 1 85 ? 5.695 -3.552 0.422 1.00 92.81 85 VAL A CA 1
ATOM 697 C C . VAL A 1 85 ? 5.194 -2.208 0.968 1.00 92.81 85 VAL A C 1
ATOM 699 O O . VAL A 1 85 ? 4.425 -1.525 0.300 1.00 92.81 85 VAL A O 1
ATOM 702 N N . TRP A 1 86 ? 5.632 -1.787 2.159 1.00 95.06 86 TRP A N 1
ATOM 703 C CA . TRP A 1 86 ? 5.164 -0.539 2.774 1.00 95.06 86 TRP A CA 1
ATOM 704 C C . TRP A 1 86 ? 5.999 0.685 2.428 1.00 95.06 86 TRP A C 1
ATOM 706 O O . TRP A 1 86 ? 5.449 1.721 2.054 1.00 95.06 86 TRP A O 1
ATOM 716 N N . LEU A 1 87 ? 7.311 0.601 2.632 1.00 93.19 87 LEU A N 1
ATOM 717 C CA . LEU A 1 87 ? 8.239 1.719 2.463 1.00 93.19 87 LEU A CA 1
ATOM 718 C C . LEU A 1 87 ? 8.824 1.757 1.057 1.00 93.19 87 LEU A C 1
ATOM 720 O O . LEU A 1 87 ? 9.388 2.781 0.679 1.00 93.19 87 LEU A O 1
ATOM 724 N N . GLY A 1 88 ? 8.711 0.665 0.304 1.00 88.81 88 GLY A N 1
ATOM 725 C CA . GLY A 1 88 ? 9.380 0.522 -0.973 1.00 88.81 88 GLY A CA 1
ATOM 726 C C . GLY A 1 88 ? 10.893 0.669 -0.853 1.00 88.81 88 GLY A C 1
ATOM 727 O O . GLY A 1 88 ? 11.511 0.416 0.192 1.00 88.81 88 GLY A O 1
ATOM 728 N N . GLY A 1 89 ? 11.516 1.090 -1.940 1.00 79.38 89 GLY A N 1
ATOM 729 C CA . GLY A 1 89 ? 12.959 1.178 -2.009 1.00 79.38 89 GLY A CA 1
ATOM 730 C C . GLY A 1 89 ? 13.467 1.497 -3.398 1.00 79.38 89 GLY A C 1
ATOM 731 O O . GLY A 1 89 ? 12.710 1.626 -4.360 1.00 79.38 89 GLY A O 1
ATOM 732 N N . HIS A 1 90 ? 14.786 1.594 -3.474 1.00 80.12 90 HIS A N 1
ATOM 733 C CA . HIS A 1 90 ? 15.508 1.671 -4.730 1.00 80.12 90 HIS A CA 1
ATOM 734 C C . HIS A 1 90 ? 15.517 0.297 -5.397 1.00 80.12 90 HIS A C 1
ATOM 736 O O . HIS A 1 90 ? 15.837 -0.704 -4.756 1.00 80.12 90 HIS A O 1
ATOM 742 N N . GLN A 1 91 ? 15.144 0.246 -6.669 1.00 72.94 91 GLN A N 1
ATOM 743 C CA . GLN A 1 91 ? 15.244 -0.940 -7.505 1.00 72.94 91 GLN A CA 1
ATOM 744 C C . GLN A 1 91 ? 15.877 -0.573 -8.837 1.00 72.94 91 GLN A C 1
ATOM 746 O O . GLN A 1 91 ? 15.599 0.475 -9.411 1.00 72.94 91 GLN A O 1
ATOM 751 N N . VAL A 1 92 ? 16.713 -1.475 -9.338 1.00 74.31 92 VAL A N 1
ATOM 752 C CA . VAL A 1 92 ? 17.226 -1.414 -10.703 1.00 74.31 92 VAL A CA 1
ATOM 753 C C . VAL A 1 92 ? 16.587 -2.562 -11.465 1.00 74.31 92 VAL A C 1
ATOM 755 O O . VAL A 1 92 ? 16.756 -3.724 -11.086 1.00 74.31 92 VAL A O 1
ATOM 758 N N . LEU A 1 93 ? 15.815 -2.240 -12.499 1.00 71.06 93 LEU A N 1
ATOM 759 C CA . LEU A 1 93 ? 15.151 -3.241 -13.325 1.00 71.06 93 LEU A CA 1
ATOM 760 C C . LEU A 1 93 ? 16.159 -3.921 -14.263 1.00 71.06 93 LEU A C 1
ATOM 762 O O . LEU A 1 93 ? 17.282 -3.456 -14.467 1.00 71.06 93 LEU A O 1
ATOM 766 N N . ALA A 1 94 ? 15.756 -5.051 -14.847 1.00 70.94 94 ALA A N 1
ATOM 767 C CA . ALA A 1 94 ? 16.620 -5.862 -15.709 1.00 70.94 94 ALA A CA 1
ATOM 768 C C . ALA A 1 94 ? 17.116 -5.120 -16.966 1.00 70.94 94 ALA A C 1
ATOM 770 O O . ALA A 1 94 ? 18.153 -5.478 -17.523 1.00 70.94 94 ALA A O 1
ATOM 771 N N . ASP A 1 95 ? 16.397 -4.086 -17.404 1.00 74.19 95 ASP A N 1
ATOM 772 C CA . ASP A 1 95 ? 16.778 -3.210 -18.515 1.00 74.19 95 ASP A CA 1
ATOM 773 C C . ASP A 1 95 ? 17.771 -2.100 -18.111 1.00 74.19 95 ASP A C 1
ATOM 775 O O . ASP A 1 95 ? 18.203 -1.313 -18.954 1.00 74.19 95 ASP A O 1
ATOM 779 N N . GLY A 1 96 ? 18.164 -2.052 -16.834 1.00 77.94 96 GLY A N 1
ATOM 780 C CA . GLY A 1 96 ? 19.066 -1.055 -16.267 1.00 77.94 96 GLY A CA 1
ATOM 781 C C . GLY A 1 96 ? 18.379 0.245 -15.850 1.00 77.94 96 GLY A C 1
ATOM 782 O O . GLY A 1 96 ? 19.074 1.169 -15.423 1.00 77.94 96 GLY A O 1
ATOM 783 N N . SER A 1 97 ? 17.050 0.341 -15.967 1.00 74.19 97 SER A N 1
ATOM 784 C CA . SER A 1 97 ? 16.308 1.490 -15.459 1.00 74.19 97 SER A CA 1
ATOM 785 C C . SER A 1 97 ? 16.334 1.524 -13.932 1.00 74.19 97 SER A C 1
ATOM 787 O O . SER A 1 97 ? 16.230 0.506 -13.247 1.00 74.19 97 SER A O 1
ATOM 789 N N . ASP A 1 98 ? 16.526 2.728 -13.406 1.00 77.19 98 ASP A N 1
ATOM 790 C CA . ASP A 1 98 ? 16.542 3.019 -11.981 1.00 77.19 98 ASP A CA 1
ATOM 791 C C . ASP A 1 98 ? 15.147 3.500 -11.571 1.00 77.19 98 ASP A C 1
ATOM 793 O O . ASP A 1 98 ? 14.618 4.464 -12.139 1.00 77.19 98 ASP A O 1
ATOM 797 N N . TYR A 1 99 ? 14.539 2.810 -10.612 1.00 74.00 99 TYR A N 1
ATOM 798 C CA . TYR A 1 99 ? 13.193 3.084 -10.151 1.00 74.00 99 TYR A CA 1
ATOM 799 C C . TYR A 1 99 ? 13.129 3.085 -8.627 1.00 74.00 99 TYR A C 1
ATOM 801 O O . TYR A 1 99 ? 13.496 2.124 -7.952 1.00 74.00 99 TYR A O 1
ATOM 809 N N . TYR A 1 100 ? 12.601 4.174 -8.073 1.00 75.69 100 TYR A N 1
ATOM 810 C CA . TYR A 1 100 ? 12.250 4.243 -6.663 1.00 75.69 100 TYR A CA 1
ATOM 811 C C . TYR A 1 100 ? 10.738 4.090 -6.529 1.00 75.69 100 TYR A C 1
ATOM 813 O O . TYR A 1 100 ? 9.974 4.951 -6.975 1.00 75.69 100 TYR A O 1
ATOM 821 N N . PHE A 1 101 ? 10.317 2.998 -5.904 1.00 78.44 101 PHE A N 1
ATOM 822 C CA . PHE A 1 101 ? 8.913 2.690 -5.649 1.00 78.44 101 PHE A CA 1
ATOM 823 C C . PHE A 1 101 ? 8.618 2.815 -4.159 1.00 78.44 101 PHE A C 1
ATOM 825 O O . PHE A 1 101 ? 9.529 2.791 -3.331 1.00 78.44 101 PHE A O 1
ATOM 832 N N . GLY A 1 102 ? 7.344 2.947 -3.814 1.00 75.25 102 GLY A N 1
ATOM 833 C CA . GLY A 1 102 ? 6.888 3.037 -2.433 1.00 75.25 102 GLY A CA 1
ATOM 834 C C . GLY A 1 102 ? 6.047 4.273 -2.160 1.00 75.25 102 GLY A C 1
ATOM 835 O O . GLY A 1 102 ? 5.866 5.151 -3.006 1.00 75.25 102 GLY A O 1
ATOM 836 N N . ASP A 1 103 ? 5.519 4.313 -0.945 1.00 71.00 103 ASP A N 1
ATOM 837 C CA . ASP A 1 103 ? 4.623 5.360 -0.486 1.00 71.00 103 ASP A CA 1
ATOM 838 C C . ASP A 1 103 ? 5.407 6.458 0.253 1.00 71.00 103 ASP A C 1
ATOM 840 O O . ASP A 1 103 ? 5.819 6.334 1.413 1.00 71.00 103 ASP A O 1
ATOM 844 N N . HIS A 1 104 ? 5.579 7.586 -0.428 1.00 90.56 104 HIS A N 1
ATOM 845 C CA . HIS A 1 104 ? 6.306 8.743 0.083 1.00 90.56 104 HIS A CA 1
ATOM 846 C C . HIS A 1 104 ? 5.614 9.450 1.258 1.00 90.56 104 HIS A C 1
ATOM 848 O O . HIS A 1 104 ? 6.250 10.292 1.902 1.00 90.56 104 HIS A O 1
ATOM 854 N N . TYR A 1 105 ? 4.350 9.144 1.585 1.00 95.00 105 TYR A N 1
ATOM 855 C CA . TYR A 1 105 ? 3.735 9.654 2.814 1.00 95.00 105 TYR A CA 1
ATOM 856 C C . TYR A 1 105 ? 4.430 9.082 4.056 1.00 95.00 105 TYR A C 1
ATOM 858 O O . TYR A 1 105 ? 4.705 9.840 4.991 1.00 95.00 105 TYR A O 1
ATOM 866 N N . LYS A 1 106 ? 4.820 7.799 4.034 1.00 95.69 106 LYS A N 1
ATOM 867 C CA . LYS A 1 106 ? 5.590 7.160 5.117 1.00 95.69 106 LYS A CA 1
ATOM 868 C C . LYS A 1 106 ? 6.958 7.817 5.280 1.00 95.69 106 LYS A C 1
ATOM 870 O O . LYS A 1 106 ? 7.329 8.211 6.385 1.00 95.69 106 LYS A O 1
ATOM 875 N N . TRP A 1 107 ? 7.659 8.059 4.171 1.00 95.50 107 TRP A N 1
ATOM 876 C CA . TRP A 1 107 ? 8.937 8.779 4.184 1.00 95.50 107 TRP A CA 1
ATOM 877 C C . TRP A 1 107 ? 8.790 10.195 4.724 1.00 95.50 107 TRP A C 1
ATOM 879 O O . TRP A 1 107 ? 9.624 10.661 5.495 1.00 95.50 107 TRP A O 1
ATOM 889 N N . ARG A 1 108 ? 7.718 10.896 4.344 1.00 96.62 108 ARG A N 1
ATOM 890 C CA . ARG A 1 108 ? 7.449 12.241 4.848 1.00 96.62 108 ARG A CA 1
ATOM 891 C C . ARG A 1 108 ? 7.215 12.234 6.356 1.00 96.62 108 ARG A C 1
ATOM 893 O O . ARG A 1 108 ? 7.774 13.096 7.023 1.00 96.62 108 ARG A O 1
ATOM 900 N N . VAL A 1 109 ? 6.458 11.272 6.889 1.00 96.62 109 VAL A N 1
ATOM 901 C CA . VAL A 1 109 ? 6.288 11.100 8.344 1.00 96.62 109 VAL A CA 1
ATOM 902 C C . VAL A 1 109 ? 7.635 10.862 9.026 1.00 96.62 109 VAL A C 1
ATOM 904 O O . VAL A 1 109 ? 7.949 11.556 9.990 1.00 96.62 109 VAL A O 1
ATOM 907 N N . MET A 1 110 ? 8.470 9.970 8.487 1.00 97.44 110 MET A N 1
ATOM 908 C CA . MET A 1 110 ? 9.812 9.706 9.022 1.00 97.44 110 MET A CA 1
ATOM 909 C C . MET A 1 110 ? 10.690 10.970 9.028 1.00 97.44 110 MET A C 1
ATOM 911 O O . MET A 1 110 ? 11.247 11.320 10.068 1.00 97.44 110 MET A O 1
ATOM 915 N N . ARG A 1 111 ? 10.755 11.712 7.911 1.00 97.69 111 ARG A N 1
ATOM 916 C CA . ARG A 1 111 ? 11.508 12.979 7.809 1.00 97.69 111 ARG A CA 1
ATOM 917 C C . ARG A 1 111 ? 10.979 14.033 8.781 1.00 97.69 111 ARG A C 1
ATOM 919 O O . ARG A 1 111 ? 11.762 14.703 9.448 1.00 97.69 111 ARG A O 1
ATOM 926 N N . SER A 1 112 ? 9.657 14.177 8.885 1.00 97.31 112 SER A N 1
ATOM 927 C CA . SER A 1 112 ? 9.020 15.107 9.825 1.00 97.31 112 SER A CA 1
ATOM 928 C C . SER A 1 112 ? 9.293 14.753 11.288 1.00 97.31 112 SER A C 1
ATOM 930 O O . SER A 1 112 ? 9.334 15.661 12.113 1.00 97.31 112 SER A O 1
ATOM 932 N N . ASN A 1 113 ? 9.536 13.477 11.596 1.00 97.12 113 ASN A N 1
ATOM 933 C CA . ASN A 1 113 ? 9.938 13.015 12.924 1.00 97.12 113 ASN A CA 1
ATOM 934 C C . ASN A 1 113 ? 11.469 12.994 13.135 1.00 97.12 113 ASN A C 1
ATOM 936 O O . ASN A 1 113 ? 11.953 12.435 14.115 1.00 97.12 113 ASN A O 1
ATOM 940 N N . GLY A 1 114 ? 12.251 13.583 12.221 1.00 98.00 114 GLY A N 1
ATOM 941 C CA . GLY A 1 114 ? 13.705 13.717 12.359 1.00 98.00 114 GLY A CA 1
ATOM 942 C C . GLY A 1 114 ? 14.506 12.436 12.112 1.00 98.00 114 GLY A C 1
ATOM 943 O O . GLY A 1 114 ? 15.669 12.366 12.510 1.00 98.00 114 GLY A O 1
ATOM 944 N N . VAL A 1 115 ? 13.921 11.424 11.465 1.00 98.19 115 VAL A N 1
ATOM 945 C CA . VAL A 1 115 ? 14.649 10.203 11.090 1.00 98.19 115 VAL A CA 1
ATOM 946 C C . VAL A 1 115 ? 15.718 10.539 10.032 1.00 98.19 115 VAL A C 1
ATOM 948 O O . VAL A 1 115 ? 15.393 11.218 9.054 1.00 98.19 115 VAL A O 1
ATOM 951 N N . PRO A 1 116 ? 16.980 10.079 10.178 1.00 98.19 116 PRO A N 1
ATOM 952 C CA . PRO A 1 116 ? 18.019 10.321 9.178 1.00 98.19 116 PRO A CA 1
ATOM 953 C C . PRO A 1 116 ? 17.680 9.696 7.819 1.00 98.19 116 PRO A C 1
ATOM 955 O O . PRO A 1 116 ? 17.202 8.564 7.754 1.00 98.19 116 PRO A O 1
ATOM 958 N N . GLU A 1 117 ? 17.995 10.406 6.732 1.00 96.19 117 GLU A N 1
ATOM 959 C CA . GLU A 1 117 ? 17.623 10.022 5.359 1.00 96.19 117 GLU A CA 1
ATOM 960 C C . GLU A 1 117 ? 18.161 8.642 4.937 1.00 96.19 117 GLU A C 1
ATOM 962 O O . GLU A 1 117 ? 17.521 7.944 4.150 1.00 96.19 117 GLU A O 1
ATOM 967 N N . GLU A 1 118 ? 19.286 8.201 5.517 1.00 95.75 118 GLU A N 1
ATOM 968 C CA . GLU A 1 118 ? 19.855 6.865 5.285 1.00 95.75 118 GLU A CA 1
ATOM 969 C C . GLU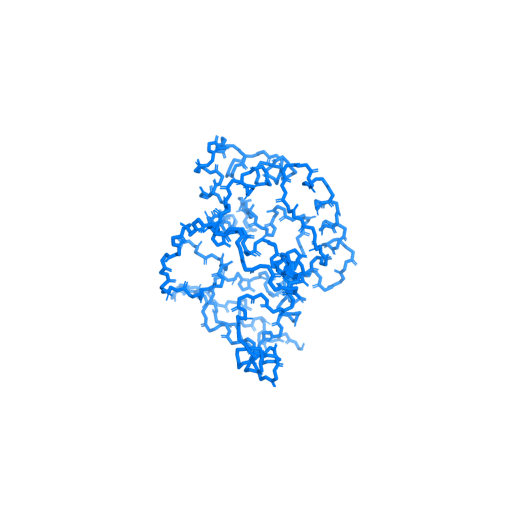 A 1 118 ? 18.891 5.719 5.661 1.00 95.75 118 GLU A C 1
ATOM 971 O O . GLU A 1 118 ? 18.911 4.676 5.015 1.00 95.75 118 GLU A O 1
ATOM 976 N N . TYR A 1 119 ? 17.990 5.929 6.633 1.00 95.81 119 TYR A N 1
ATOM 977 C CA . TYR A 1 119 ? 16.944 4.968 7.026 1.00 95.81 119 TYR A CA 1
ATOM 978 C C . TYR A 1 119 ? 15.644 5.115 6.225 1.00 95.81 119 TYR A C 1
ATOM 980 O O . TYR A 1 119 ? 14.693 4.367 6.449 1.00 95.81 119 TYR A O 1
ATOM 988 N N . ILE A 1 120 ? 15.561 6.099 5.331 1.00 94.56 120 ILE A N 1
ATOM 989 C CA . ILE A 1 120 ? 14.347 6.397 4.570 1.00 94.56 120 ILE A CA 1
ATOM 990 C C . ILE A 1 120 ? 14.553 5.946 3.134 1.00 94.56 120 ILE A C 1
ATOM 992 O O . ILE A 1 120 ? 13.951 4.951 2.720 1.00 94.56 120 ILE A O 1
ATOM 996 N N . THR A 1 121 ? 15.445 6.637 2.416 1.00 92.38 121 THR A N 1
ATOM 997 C CA . THR A 1 121 ? 15.768 6.325 1.021 1.00 92.38 121 THR A CA 1
ATOM 998 C C . THR A 1 121 ? 17.219 5.940 0.759 1.00 92.38 121 THR A C 1
ATOM 1000 O O . THR A 1 121 ? 17.588 5.764 -0.399 1.00 92.38 121 THR A O 1
ATOM 1003 N N . GLY A 1 122 ? 18.040 5.828 1.806 1.00 90.50 122 GLY A N 1
ATOM 1004 C CA . GLY A 1 122 ? 19.402 5.306 1.701 1.00 90.50 122 GLY A CA 1
ATOM 1005 C C . GLY A 1 122 ? 19.472 3.779 1.674 1.00 90.50 122 GLY A C 1
ATOM 1006 O O . GLY A 1 122 ? 18.518 3.094 1.315 1.00 90.50 122 GLY A O 1
ATOM 1007 N N . ASP A 1 123 ? 20.632 3.262 2.066 1.00 90.00 123 ASP A N 1
ATOM 1008 C CA . ASP A 1 123 ? 21.056 1.866 1.933 1.00 90.00 123 ASP A CA 1
ATOM 1009 C C . ASP A 1 123 ? 20.986 1.067 3.247 1.00 90.00 123 ASP A C 1
ATOM 1011 O O . ASP A 1 123 ? 21.531 -0.035 3.343 1.00 90.00 123 ASP A O 1
ATOM 1015 N N . LYS A 1 124 ? 20.315 1.599 4.279 1.00 95.25 124 LYS A N 1
ATOM 1016 C CA . LYS A 1 124 ? 20.143 0.874 5.545 1.00 95.25 124 LYS A CA 1
ATOM 1017 C C . LYS A 1 124 ? 19.301 -0.393 5.363 1.00 95.25 124 LYS A C 1
ATOM 1019 O O . LYS A 1 124 ? 18.366 -0.392 4.562 1.00 95.25 124 LYS A O 1
ATOM 1024 N N . PRO A 1 125 ? 19.555 -1.451 6.155 1.00 95.75 125 PRO A N 1
ATOM 1025 C CA . PRO A 1 125 ? 18.772 -2.679 6.090 1.00 95.75 125 PRO A CA 1
ATOM 1026 C C . PRO A 1 125 ? 17.277 -2.453 6.336 1.00 95.75 125 PRO A C 1
ATOM 1028 O O . PRO A 1 125 ? 16.888 -1.710 7.239 1.00 95.75 125 PRO A O 1
ATOM 1031 N N . ASP A 1 126 ? 16.431 -3.178 5.605 1.00 95.62 126 ASP A N 1
ATOM 1032 C CA . ASP A 1 126 ? 14.967 -3.073 5.679 1.00 95.62 126 ASP A CA 1
ATOM 1033 C C . ASP A 1 126 ? 14.407 -3.205 7.102 1.00 95.62 126 ASP A C 1
ATOM 1035 O O . ASP A 1 126 ? 13.495 -2.470 7.485 1.00 95.62 126 ASP A O 1
ATOM 1039 N N . ARG A 1 127 ? 14.989 -4.085 7.929 1.00 97.44 127 ARG A N 1
ATOM 1040 C CA . ARG A 1 127 ? 14.580 -4.241 9.333 1.00 97.44 127 ARG A CA 1
ATOM 1041 C C . ARG A 1 127 ? 14.805 -2.968 10.147 1.00 97.44 127 ARG A C 1
ATOM 1043 O O . ARG A 1 127 ? 13.958 -2.618 10.971 1.00 97.44 127 ARG A O 1
ATOM 1050 N N . GLU A 1 128 ? 15.934 -2.295 9.939 1.00 98.25 128 GLU A N 1
ATOM 1051 C CA . GLU A 1 128 ? 16.262 -1.038 10.617 1.00 98.25 128 GLU A CA 1
ATOM 1052 C C . GLU A 1 128 ? 15.363 0.096 10.112 1.00 98.25 128 GLU A C 1
ATOM 1054 O O . GLU A 1 128 ? 14.834 0.868 10.913 1.00 98.25 128 GLU A O 1
ATOM 1059 N N . ARG A 1 129 ? 15.112 0.150 8.796 1.00 97.12 129 ARG A N 1
ATOM 1060 C CA . ARG A 1 129 ? 14.174 1.104 8.181 1.00 97.12 129 ARG A CA 1
ATOM 1061 C C . ARG A 1 129 ? 12.764 0.948 8.762 1.00 97.12 129 ARG A C 1
ATOM 1063 O O . ARG A 1 129 ? 12.155 1.934 9.174 1.00 97.12 129 ARG A O 1
ATOM 1070 N N . PHE A 1 130 ? 12.272 -0.288 8.880 1.00 97.88 130 PHE A N 1
ATOM 1071 C CA . PHE A 1 130 ? 10.971 -0.581 9.487 1.00 97.88 130 PHE A CA 1
ATOM 1072 C C . PHE A 1 130 ? 10.908 -0.187 10.967 1.00 97.88 130 PHE A C 1
ATOM 1074 O O . PHE A 1 130 ? 9.916 0.400 11.391 1.00 97.88 130 PHE A O 1
ATOM 1081 N N . GLN A 1 131 ? 11.976 -0.433 11.739 1.00 98.62 131 GLN A N 1
ATOM 1082 C CA . GLN A 1 131 ? 12.060 0.012 13.136 1.00 98.62 131 GLN A CA 1
ATOM 1083 C C . GLN A 1 131 ? 11.866 1.528 13.243 1.00 98.62 131 GLN A C 1
ATOM 1085 O O . GLN A 1 131 ? 11.036 2.002 14.017 1.00 98.62 131 GLN A O 1
ATOM 1090 N N . LYS A 1 132 ? 12.599 2.291 12.423 1.00 98.25 132 LYS A N 1
ATOM 1091 C CA . LYS A 1 1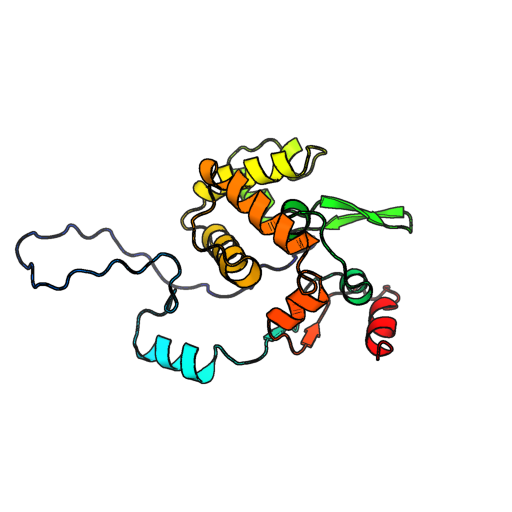32 ? 12.505 3.755 12.398 1.00 98.25 132 LYS A CA 1
ATOM 1092 C C . LYS A 1 132 ? 11.148 4.253 11.938 1.00 98.25 132 LYS A C 1
ATOM 1094 O O . LYS A 1 132 ? 10.680 5.277 12.433 1.00 98.25 132 LYS A O 1
ATOM 1099 N N . PHE A 1 133 ? 10.498 3.534 11.029 1.00 97.94 133 PHE A N 1
ATOM 1100 C CA . PHE A 1 133 ? 9.132 3.852 10.650 1.00 97.94 133 PHE A CA 1
ATOM 1101 C C . PHE A 1 133 ? 8.152 3.629 11.807 1.00 97.94 133 PHE A C 1
ATOM 1103 O O . PHE A 1 133 ? 7.345 4.513 12.077 1.00 97.94 133 PHE A O 1
ATOM 1110 N N . ALA A 1 134 ? 8.242 2.504 12.519 1.00 98.31 134 ALA A N 1
ATOM 1111 C CA . ALA A 1 134 ? 7.366 2.204 13.651 1.00 98.31 134 ALA A CA 1
ATOM 1112 C C . ALA A 1 134 ? 7.517 3.226 14.797 1.00 98.31 134 ALA A C 1
ATOM 1114 O O . ALA A 1 134 ? 6.515 3.709 15.322 1.00 98.31 134 ALA A O 1
ATOM 1115 N N . GLU A 1 135 ? 8.753 3.628 15.115 1.00 98.25 135 GLU A N 1
ATOM 1116 C CA . GLU A 1 135 ? 9.056 4.715 16.064 1.00 98.25 135 GLU A CA 1
ATOM 1117 C C . GLU A 1 135 ? 8.460 6.064 15.614 1.00 98.25 135 GLU A C 1
ATOM 1119 O O . GLU A 1 135 ? 8.002 6.857 16.434 1.00 98.25 135 GLU A O 1
ATOM 1124 N N . ALA A 1 136 ? 8.443 6.343 14.305 1.00 97.81 136 ALA A N 1
ATOM 1125 C CA . ALA A 1 136 ? 7.866 7.574 13.764 1.00 97.81 136 ALA A CA 1
ATOM 1126 C C . ALA A 1 136 ? 6.333 7.550 13.680 1.00 97.81 136 ALA A C 1
ATOM 1128 O O . ALA A 1 136 ? 5.693 8.587 13.862 1.00 97.81 136 ALA A O 1
ATOM 1129 N N . LEU A 1 137 ? 5.738 6.385 13.414 1.00 97.56 137 LEU A N 1
ATOM 1130 C CA . LEU A 1 137 ? 4.292 6.216 13.298 1.00 97.56 137 LEU A CA 1
ATOM 1131 C C . LEU A 1 137 ? 3.580 6.501 14.624 1.00 97.56 137 LEU A C 1
ATOM 1133 O O . LEU A 1 137 ? 2.495 7.075 14.610 1.00 97.56 137 LEU A O 1
ATOM 1137 N N . GLU A 1 138 ? 4.196 6.172 15.761 1.00 94.44 138 GLU A N 1
ATOM 1138 C CA . GLU A 1 138 ? 3.650 6.470 17.092 1.00 94.44 138 GLU A CA 1
ATOM 1139 C C . GLU A 1 138 ? 3.371 7.971 17.290 1.00 94.44 138 GLU A C 1
ATOM 1141 O O . GLU A 1 138 ? 2.362 8.355 17.881 1.00 94.44 138 GLU A O 1
ATOM 1146 N N . MET A 1 139 ? 4.206 8.832 16.702 1.00 95.81 139 MET A N 1
ATOM 1147 C CA . MET A 1 139 ? 4.053 10.290 16.752 1.00 95.81 139 MET A CA 1
ATOM 1148 C C . MET A 1 139 ? 3.036 10.833 15.734 1.00 95.81 139 MET A C 1
ATOM 1150 O O . MET A 1 139 ? 2.786 12.038 15.687 1.00 95.81 139 MET A O 1
ATOM 1154 N N . ALA A 1 140 ? 2.438 9.968 14.910 1.00 95.88 140 ALA A N 1
ATOM 1155 C CA . ALA A 1 140 ? 1.543 10.341 13.818 1.00 95.88 140 ALA A CA 1
ATOM 1156 C C . ALA A 1 140 ? 0.050 10.294 14.201 1.00 95.88 140 ALA A C 1
ATOM 1158 O O . ALA A 1 140 ? -0.805 10.291 13.316 1.00 95.88 140 ALA A O 1
ATOM 1159 N N . ILE A 1 141 ? -0.301 10.272 15.492 1.00 94.31 141 ILE A N 1
ATOM 1160 C CA . ILE A 1 141 ? -1.704 10.323 15.935 1.00 94.31 141 ILE A CA 1
ATOM 1161 C C . ILE A 1 141 ? -2.376 11.595 15.387 1.00 94.31 141 ILE A C 1
ATOM 1163 O O . ILE A 1 141 ? -1.890 12.710 15.568 1.00 94.31 141 ILE A O 1
ATOM 1167 N N . GLY A 1 142 ? -3.504 11.419 14.693 1.00 93.12 142 GLY A N 1
ATOM 1168 C CA . GLY A 1 142 ? -4.213 12.489 13.978 1.00 93.12 142 GLY A CA 1
ATOM 1169 C C . GLY A 1 142 ? -3.781 12.669 12.516 1.00 93.12 142 GLY A C 1
ATOM 1170 O O . GLY A 1 142 ? -4.490 13.316 11.749 1.00 93.12 142 GLY A O 1
ATOM 1171 N N . ASN A 1 143 ? -2.669 12.061 12.096 1.00 96.88 143 ASN A N 1
ATOM 1172 C CA . ASN A 1 143 ? -2.322 11.898 10.688 1.00 96.88 143 ASN A CA 1
ATOM 1173 C C . ASN A 1 143 ? -3.018 10.638 10.136 1.00 96.88 143 ASN A C 1
ATOM 1175 O O . ASN A 1 143 ? -3.017 9.602 10.808 1.00 96.88 143 ASN A O 1
ATOM 1179 N N . PRO A 1 144 ? -3.578 10.668 8.914 1.00 96.25 144 PRO A N 1
ATOM 1180 C CA . PRO A 1 144 ? -4.242 9.499 8.345 1.00 96.25 144 PRO A CA 1
ATOM 1181 C C . PRO A 1 144 ? -3.310 8.290 8.173 1.00 96.25 144 PRO A C 1
ATOM 1183 O O . PRO A 1 144 ? -3.794 7.163 8.228 1.00 96.25 144 PRO A O 1
ATOM 1186 N N . MET A 1 145 ? -1.986 8.491 8.103 1.00 95.69 145 MET A N 1
ATOM 1187 C CA . MET A 1 145 ? -0.998 7.406 8.134 1.00 95.69 145 MET A CA 1
ATOM 1188 C C . MET A 1 145 ? -1.189 6.461 9.319 1.00 95.69 145 MET A C 1
ATOM 1190 O O . MET A 1 145 ? -1.032 5.253 9.168 1.00 95.69 145 MET A O 1
ATOM 1194 N N . TYR A 1 146 ? -1.567 6.994 10.485 1.00 96.69 146 TYR A N 1
ATOM 1195 C CA . TYR A 1 146 ? -1.852 6.168 11.650 1.00 96.69 146 TYR A CA 1
ATOM 1196 C C . TYR A 1 146 ? -3.019 5.222 11.373 1.00 96.69 146 TYR A C 1
ATOM 1198 O O . TYR A 1 146 ? -2.956 4.047 11.699 1.00 96.69 146 TYR A O 1
ATOM 1206 N N . THR A 1 147 ? -4.070 5.693 10.707 1.00 96.12 147 THR A N 1
ATOM 1207 C CA . THR A 1 147 ? -5.223 4.850 10.371 1.00 96.12 147 THR A CA 1
ATOM 1208 C C . THR A 1 147 ? -4.890 3.848 9.267 1.00 96.12 147 THR A C 1
ATOM 1210 O O . THR A 1 147 ? -5.217 2.672 9.398 1.00 96.12 147 THR A O 1
ATOM 1213 N N . TRP A 1 148 ? -4.216 4.283 8.200 1.00 96.56 148 TRP A N 1
ATOM 1214 C CA . TRP A 1 148 ? -3.900 3.430 7.049 1.00 96.56 148 TRP A CA 1
ATOM 1215 C C . TRP A 1 148 ? -3.035 2.230 7.436 1.00 96.56 148 TRP A C 1
ATOM 1217 O O . TRP A 1 148 ? -3.422 1.095 7.168 1.00 96.56 148 TRP A O 1
ATOM 1227 N N . CYS A 1 149 ? -1.944 2.454 8.176 1.00 97.31 149 CYS A N 1
ATOM 1228 C CA . CYS A 1 149 ? -1.052 1.374 8.604 1.00 97.31 149 CYS A CA 1
ATOM 1229 C C . CYS A 1 149 ? -1.784 0.312 9.434 1.00 97.31 149 CYS A C 1
ATOM 1231 O O . CYS A 1 149 ? -1.623 -0.884 9.208 1.00 97.31 149 CYS A O 1
ATOM 1233 N N . HIS A 1 150 ? -2.621 0.730 10.385 1.00 97.75 150 HIS A N 1
ATOM 1234 C CA . HIS A 1 150 ? -3.363 -0.212 11.221 1.00 97.75 150 HIS A CA 1
ATOM 1235 C C . HIS A 1 150 ? -4.508 -0.902 10.456 1.00 97.75 150 HIS A C 1
ATOM 1237 O O . HIS A 1 150 ? -4.839 -2.047 10.765 1.00 97.75 150 HIS A O 1
ATOM 1243 N N . LEU A 1 151 ? -5.081 -0.263 9.422 1.00 96.94 151 LEU A N 1
ATOM 1244 C CA . LEU A 1 151 ? -6.097 -0.881 8.556 1.00 96.94 151 LEU A CA 1
ATOM 1245 C C . LEU A 1 151 ? -5.455 -1.996 7.731 1.00 96.94 151 LEU A C 1
ATOM 1247 O O . LEU A 1 151 ? -5.998 -3.096 7.652 1.00 96.94 151 LEU A O 1
ATOM 1251 N N . GLU A 1 152 ? -4.284 -1.726 7.159 1.00 97.25 152 GLU A N 1
ATOM 1252 C CA . GLU A 1 152 ? -3.499 -2.683 6.379 1.00 97.25 152 GLU A CA 1
ATOM 1253 C C . GLU A 1 152 ? -3.043 -3.871 7.240 1.00 97.25 152 GLU A C 1
ATOM 1255 O O . GLU A 1 152 ? -3.245 -5.029 6.860 1.00 97.25 152 GLU A O 1
ATOM 1260 N N . LEU A 1 153 ? -2.510 -3.597 8.437 1.00 98.12 153 LEU A N 1
ATOM 1261 C CA . LEU A 1 153 ? -2.124 -4.615 9.419 1.00 98.12 153 LEU A CA 1
ATOM 1262 C C . LEU A 1 153 ? -3.293 -5.517 9.812 1.00 98.12 153 LEU A C 1
ATOM 1264 O O . LEU A 1 153 ? -3.152 -6.740 9.838 1.00 98.12 153 LEU A O 1
ATOM 1268 N N . LYS A 1 154 ? -4.464 -4.936 10.069 1.00 96.62 154 LYS A N 1
ATOM 1269 C CA . LYS A 1 154 ? -5.655 -5.705 10.425 1.00 96.62 154 LYS A CA 1
ATOM 1270 C C . LYS A 1 154 ? -6.176 -6.528 9.251 1.00 96.62 154 LYS A C 1
ATOM 1272 O O . LYS A 1 154 ? -6.435 -7.717 9.417 1.00 96.62 154 LYS A O 1
ATOM 1277 N N . LYS A 1 155 ? -6.324 -5.912 8.074 1.00 94.88 155 LYS A N 1
ATOM 1278 C CA . LYS A 1 155 ? -6.973 -6.527 6.908 1.00 94.88 155 LYS A CA 1
ATOM 1279 C C . LYS A 1 155 ? -6.139 -7.649 6.294 1.00 94.88 155 LYS A C 1
ATOM 1281 O O . LYS A 1 155 ? -6.674 -8.725 6.057 1.00 94.88 155 LYS A O 1
ATOM 1286 N N . TYR A 1 156 ? -4.851 -7.414 6.050 1.00 97.12 156 TYR A N 1
ATOM 1287 C CA . TYR A 1 156 ? -4.001 -8.376 5.337 1.00 97.12 156 TYR A CA 1
ATOM 1288 C C . TYR A 1 156 ? -3.216 -9.262 6.310 1.00 97.12 156 TYR A C 1
ATOM 1290 O O . TYR A 1 156 ? -3.096 -10.479 6.135 1.00 97.12 156 TYR A O 1
ATOM 1298 N N . PHE A 1 157 ? -2.726 -8.676 7.403 1.00 97.50 157 PHE A N 1
ATOM 1299 C CA . PHE A 1 157 ? -1.853 -9.379 8.340 1.00 97.50 157 PHE A CA 1
ATOM 1300 C C . PHE A 1 157 ? -2.575 -9.936 9.572 1.00 97.50 157 PHE A C 1
ATOM 1302 O O . PHE A 1 157 ? -2.006 -10.761 10.282 1.00 97.50 157 PHE A O 1
ATOM 1309 N N . GLY A 1 158 ? -3.842 -9.575 9.802 1.00 96.25 158 GLY A N 1
ATOM 1310 C CA . GLY A 1 158 ? -4.618 -10.037 10.957 1.00 96.25 158 GLY A CA 1
ATOM 1311 C C . GLY A 1 158 ? -4.130 -9.486 12.301 1.00 96.25 158 GLY A C 1
ATOM 1312 O O . GLY A 1 158 ? -4.514 -10.006 13.349 1.00 96.25 158 GLY A O 1
ATOM 1313 N N . TYR A 1 159 ? -3.287 -8.451 12.293 1.00 97.12 159 TYR A N 1
ATOM 1314 C CA . TYR A 1 159 ? -2.765 -7.836 13.508 1.00 97.12 159 TYR A CA 1
ATOM 1315 C C . TYR A 1 159 ? -3.764 -6.813 14.058 1.00 97.12 159 TYR A C 1
ATOM 1317 O O . TYR A 1 159 ? -4.120 -5.853 13.379 1.00 97.12 159 TYR A O 1
ATOM 1325 N N . ASN A 1 160 ? -4.224 -7.023 15.295 1.00 94.75 160 ASN A N 1
ATOM 1326 C CA . ASN A 1 160 ? -5.199 -6.154 15.970 1.00 94.75 160 ASN A CA 1
ATOM 1327 C C . ASN A 1 160 ? -4.564 -5.252 17.047 1.00 94.75 160 ASN A C 1
ATOM 1329 O O . ASN A 1 160 ? -5.286 -4.565 17.768 1.00 94.75 160 ASN A O 1
ATOM 1333 N N . GLY A 1 161 ? -3.237 -5.296 17.198 1.00 94.44 161 GLY A N 1
ATOM 1334 C CA . GLY A 1 161 ? -2.499 -4.431 18.115 1.00 94.44 161 GLY A CA 1
ATOM 1335 C C . GLY A 1 161 ? -2.223 -3.047 17.524 1.00 94.44 161 GLY A C 1
ATOM 1336 O O . GLY A 1 161 ? -2.746 -2.676 16.472 1.00 94.44 161 GLY A O 1
ATOM 1337 N N . VAL A 1 162 ? -1.366 -2.289 18.207 1.00 95.81 162 VAL A N 1
ATOM 1338 C CA . VAL A 1 162 ? -0.934 -0.950 17.791 1.00 95.81 162 VAL A CA 1
ATOM 1339 C C . VAL A 1 162 ? 0.549 -0.999 17.457 1.00 95.81 162 VAL A C 1
ATOM 1341 O O . VAL A 1 162 ? 1.345 -1.341 18.324 1.00 95.81 162 VAL A O 1
ATOM 1344 N N . LEU A 1 163 ? 0.912 -0.641 16.224 1.00 97.75 163 LEU A N 1
ATOM 1345 C CA . LEU A 1 163 ? 2.301 -0.556 15.787 1.00 97.75 163 LEU A CA 1
ATOM 1346 C C . LEU A 1 163 ? 2.975 0.688 16.384 1.00 97.75 163 LEU A C 1
ATOM 1348 O O . LEU A 1 163 ? 2.526 1.817 16.184 1.00 97.75 163 LEU A O 1
ATOM 1352 N N . ASN A 1 164 ? 4.087 0.461 17.072 1.00 97.31 164 ASN A N 1
ATOM 1353 C CA . ASN A 1 164 ? 4.985 1.458 17.649 1.00 97.31 164 ASN A CA 1
ATOM 1354 C C . ASN A 1 164 ? 6.406 0.871 17.762 1.00 97.31 164 ASN A C 1
ATOM 1356 O O . ASN A 1 164 ? 6.658 -0.245 17.300 1.00 97.31 164 ASN A O 1
ATOM 1360 N N . GLY A 1 165 ? 7.337 1.608 18.375 1.00 97.50 165 GLY A N 1
ATOM 1361 C CA . GLY A 1 165 ? 8.724 1.156 18.532 1.00 97.50 165 GLY A CA 1
ATOM 1362 C C . GLY A 1 165 ? 8.861 -0.195 19.251 1.00 97.50 165 GLY A C 1
ATOM 1363 O O . GLY A 1 165 ? 9.656 -1.031 18.819 1.00 97.50 165 GLY A O 1
ATOM 1364 N N . ASP A 1 166 ? 8.046 -0.429 20.282 1.00 98.38 166 ASP A N 1
ATOM 1365 C CA . ASP A 1 166 ? 8.099 -1.629 21.130 1.00 98.38 166 ASP A CA 1
ATOM 1366 C C . ASP A 1 166 ? 7.490 -2.866 20.450 1.00 98.38 166 ASP A C 1
ATOM 1368 O O . ASP A 1 166 ? 7.958 -3.987 20.641 1.00 98.38 166 ASP A O 1
ATOM 1372 N N . THR A 1 167 ? 6.453 -2.678 19.632 1.00 98.50 167 THR A N 1
ATOM 1373 C CA . THR A 1 167 ? 5.749 -3.766 18.924 1.00 98.50 167 THR A CA 1
ATOM 1374 C C . THR A 1 167 ? 6.325 -4.060 17.539 1.00 98.50 167 THR A C 1
ATOM 1376 O O . THR A 1 167 ? 5.934 -5.035 16.896 1.00 98.50 167 THR A O 1
ATOM 1379 N N . ALA A 1 168 ? 7.281 -3.256 17.067 1.00 98.50 168 ALA A N 1
ATOM 1380 C CA . ALA A 1 168 ? 7.856 -3.376 15.731 1.00 98.50 168 ALA A CA 1
ATOM 1381 C C . ALA A 1 168 ? 8.439 -4.769 15.441 1.00 98.50 168 ALA A C 1
ATOM 1383 O O . ALA A 1 168 ? 8.306 -5.268 14.327 1.00 98.50 168 ALA A O 1
ATOM 1384 N N . GLU A 1 169 ? 9.072 -5.423 16.418 1.00 98.62 169 GLU A N 1
ATOM 1385 C CA . GLU A 1 169 ? 9.625 -6.769 16.222 1.00 98.62 169 GLU A CA 1
ATOM 1386 C C . GLU A 1 169 ? 8.534 -7.829 16.028 1.00 98.62 169 GLU A C 1
ATOM 1388 O O . GLU A 1 169 ? 8.624 -8.648 15.112 1.00 98.62 169 GLU A O 1
ATOM 1393 N N . GLU A 1 170 ? 7.481 -7.786 16.845 1.00 98.56 170 GLU A N 1
ATOM 1394 C CA . GLU A 1 170 ? 6.327 -8.679 16.723 1.00 98.56 170 GLU A CA 1
ATOM 1395 C C . GLU A 1 170 ? 5.669 -8.526 15.347 1.00 98.56 170 GLU A C 1
ATOM 1397 O O . GLU A 1 170 ? 5.469 -9.514 14.636 1.00 98.56 170 GLU A O 1
ATOM 1402 N N . VAL A 1 171 ? 5.390 -7.280 14.945 1.00 98.69 171 VAL A N 1
ATOM 1403 C CA . VAL A 1 171 ? 4.743 -6.976 13.664 1.00 98.69 171 VAL A CA 1
ATOM 1404 C C . VAL A 1 171 ? 5.628 -7.380 12.489 1.00 98.69 171 VAL A C 1
ATOM 1406 O O . VAL A 1 171 ? 5.132 -7.986 11.541 1.00 98.69 171 VAL A O 1
ATOM 1409 N N . TRP A 1 172 ? 6.933 -7.103 12.554 1.00 98.75 172 TRP A N 1
ATOM 1410 C CA . TRP A 1 172 ? 7.891 -7.524 11.531 1.00 98.75 172 TRP A CA 1
ATOM 1411 C C . TRP A 1 172 ? 7.854 -9.039 11.317 1.00 98.75 172 TRP A C 1
ATOM 1413 O O . TRP A 1 172 ? 7.712 -9.501 10.184 1.00 98.75 172 TRP A O 1
ATOM 1423 N N . ASN A 1 173 ? 7.938 -9.810 12.403 1.00 98.75 173 ASN A N 1
ATOM 1424 C CA . ASN A 1 173 ? 7.949 -11.268 12.342 1.00 98.75 173 ASN A CA 1
ATOM 1425 C C . ASN A 1 173 ? 6.628 -11.820 11.789 1.00 98.75 173 ASN A C 1
ATOM 1427 O O . ASN A 1 173 ? 6.650 -12.644 10.877 1.00 98.75 173 ASN A O 1
ATOM 1431 N N . LEU A 1 174 ? 5.487 -11.325 12.283 1.00 98.69 174 LEU A N 1
ATOM 1432 C CA . LEU A 1 174 ? 4.159 -11.734 11.817 1.00 98.69 174 LEU A CA 1
ATOM 1433 C C . LEU A 1 174 ? 3.958 -11.449 10.324 1.00 98.69 174 LEU A C 1
ATOM 1435 O O . LEU A 1 174 ? 3.476 -12.302 9.576 1.00 98.69 174 LEU A O 1
ATOM 1439 N N . CYS A 1 175 ? 4.294 -10.235 9.889 1.00 98.62 175 CYS A N 1
ATOM 1440 C CA . CYS A 1 175 ? 4.037 -9.818 8.518 1.00 98.62 175 CYS A CA 1
ATOM 1441 C C . CYS A 1 175 ? 4.943 -10.557 7.539 1.00 98.62 175 CYS A C 1
ATOM 1443 O O . CYS A 1 175 ? 4.470 -11.014 6.501 1.00 98.62 175 CYS A O 1
ATOM 1445 N N . ASN A 1 176 ? 6.218 -10.731 7.886 1.00 98.44 176 ASN A N 1
ATOM 1446 C CA . ASN A 1 176 ? 7.157 -11.441 7.029 1.00 98.44 176 ASN A CA 1
ATOM 1447 C C . ASN A 1 176 ? 6.836 -12.933 6.938 1.00 98.44 176 ASN A C 1
ATOM 1449 O O . ASN A 1 176 ? 6.912 -13.483 5.846 1.00 98.44 176 ASN A O 1
ATOM 1453 N N . ASP A 1 177 ? 6.413 -13.574 8.032 1.00 98.50 177 ASP A N 1
ATOM 1454 C CA . ASP A 1 177 ? 5.950 -14.965 7.989 1.00 98.50 177 ASP A CA 1
ATOM 1455 C C . ASP A 1 177 ? 4.794 -15.138 6.992 1.00 98.50 177 ASP A C 1
ATOM 1457 O O . ASP A 1 177 ? 4.853 -15.987 6.101 1.00 98.50 177 ASP A O 1
ATOM 1461 N N . LYS A 1 178 ? 3.791 -14.254 7.050 1.00 98.06 178 LYS A N 1
ATOM 1462 C CA . LYS A 1 178 ? 2.689 -14.245 6.080 1.00 98.06 178 LYS A CA 1
ATOM 1463 C C . LYS A 1 178 ? 3.160 -13.968 4.651 1.00 98.06 178 LYS A C 1
ATOM 1465 O O . LYS A 1 178 ? 2.753 -14.684 3.742 1.00 98.06 178 LYS A O 1
ATOM 1470 N N . LEU A 1 179 ? 4.020 -12.969 4.440 1.00 97.75 179 LEU A N 1
ATOM 1471 C CA . LEU A 1 179 ? 4.566 -12.648 3.113 1.00 97.75 179 LEU A CA 1
ATOM 1472 C C . LEU A 1 179 ? 5.361 -13.809 2.506 1.00 97.75 179 LEU A C 1
ATOM 1474 O O . LEU A 1 179 ? 5.377 -13.940 1.287 1.00 97.75 179 LEU A O 1
ATOM 1478 N N . GLN A 1 180 ? 5.994 -14.659 3.317 1.00 97.69 180 GLN A N 1
ATOM 1479 C CA . GLN A 1 180 ? 6.769 -15.798 2.820 1.00 97.69 180 GLN A CA 1
ATOM 1480 C C . GLN A 1 180 ? 5.935 -17.068 2.635 1.00 97.69 180 GLN A C 1
ATOM 1482 O O . GLN A 1 180 ? 6.179 -17.818 1.690 1.00 97.69 180 GLN A O 1
ATOM 1487 N N . HIS A 1 181 ? 4.943 -17.309 3.493 1.00 97.69 181 HIS A N 1
ATOM 1488 C CA . HIS A 1 181 ? 4.266 -18.608 3.552 1.00 97.69 181 HIS A CA 1
ATOM 1489 C C . HIS A 1 181 ? 2.812 -18.598 3.070 1.00 97.69 181 HIS A C 1
ATOM 1491 O O . HIS A 1 181 ? 2.295 -19.653 2.702 1.00 97.69 181 HIS A O 1
ATOM 1497 N N . ASP A 1 182 ? 2.139 -17.446 3.029 1.00 97.69 182 ASP A N 1
ATOM 1498 C CA . ASP A 1 182 ? 0.770 -17.367 2.519 1.00 97.69 182 ASP A CA 1
ATOM 1499 C C . ASP A 1 182 ? 0.789 -17.244 0.981 1.00 97.69 182 A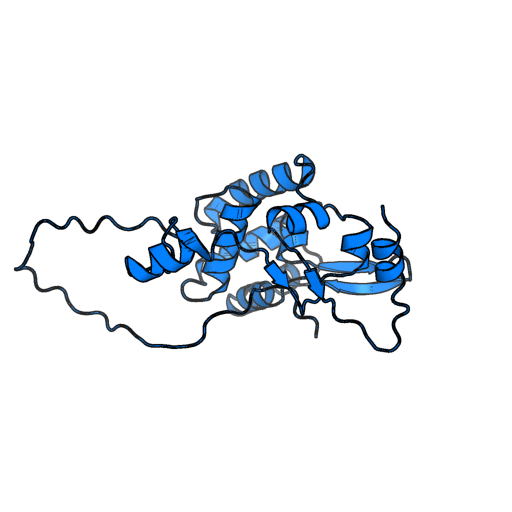SP A C 1
ATOM 1501 O O . ASP A 1 182 ? 1.342 -16.275 0.438 1.00 97.69 182 ASP A O 1
ATOM 1505 N N . PRO A 1 183 ? 0.201 -18.196 0.230 1.00 96.56 183 PRO A N 1
ATOM 1506 C CA . PRO A 1 183 ? 0.150 -18.121 -1.226 1.00 96.56 183 PRO A CA 1
ATOM 1507 C C . PRO A 1 183 ? -0.619 -16.893 -1.729 1.00 96.56 183 PRO A C 1
ATOM 1509 O O . PRO A 1 183 ? -0.341 -16.446 -2.833 1.00 96.56 183 PRO A O 1
ATOM 1512 N N . LYS A 1 184 ? -1.524 -16.316 -0.927 1.00 96.31 184 LYS A N 1
ATOM 1513 C CA . LYS A 1 184 ? -2.304 -15.125 -1.296 1.00 96.31 184 LYS A CA 1
ATOM 1514 C C . LYS A 1 184 ? -1.573 -13.806 -1.038 1.00 96.31 184 LYS A C 1
ATOM 1516 O O . LYS A 1 184 ? -2.097 -12.750 -1.379 1.00 96.31 184 LYS A O 1
ATOM 1521 N N . MET A 1 185 ? -0.380 -13.834 -0.444 1.00 97.31 185 MET A N 1
ATOM 1522 C CA . MET A 1 185 ? 0.442 -12.642 -0.192 1.00 97.31 185 MET A CA 1
ATOM 1523 C C . MET A 1 185 ? 1.362 -12.303 -1.376 1.00 97.31 185 MET A C 1
ATOM 1525 O O . MET A 1 185 ? 2.560 -12.066 -1.221 1.00 97.31 185 MET A O 1
ATOM 1529 N N . THR A 1 186 ? 0.782 -12.299 -2.571 1.00 97.06 186 THR A N 1
ATOM 1530 C CA . THR A 1 186 ? 1.381 -11.820 -3.822 1.00 97.06 186 THR A CA 1
ATOM 1531 C C . THR A 1 186 ? 0.609 -10.601 -4.321 1.00 97.06 186 THR A C 1
ATOM 1533 O O . THR A 1 186 ? -0.457 -10.286 -3.787 1.00 97.06 186 THR A O 1
ATOM 1536 N N . VAL A 1 187 ? 1.115 -9.888 -5.329 1.00 95.62 187 VAL A N 1
ATOM 1537 C CA . VAL A 1 187 ? 0.416 -8.714 -5.882 1.00 95.62 187 VAL A CA 1
ATOM 1538 C C . VAL A 1 187 ? -1.007 -9.062 -6.331 1.00 95.62 187 VAL A C 1
ATOM 1540 O O . VAL A 1 187 ? -1.946 -8.379 -5.918 1.00 95.62 187 VAL A O 1
ATOM 1543 N N . ARG A 1 188 ? -1.212 -10.144 -7.094 1.00 97.25 188 ARG A N 1
ATOM 1544 C CA . ARG A 1 188 ? -2.562 -10.561 -7.507 1.00 97.25 188 ARG A CA 1
ATOM 1545 C C . ARG A 1 188 ? -3.380 -11.045 -6.320 1.00 97.25 188 ARG A C 1
ATOM 1547 O O . ARG A 1 188 ? -4.541 -10.666 -6.193 1.00 97.25 188 ARG A O 1
ATOM 1554 N N . GLY A 1 189 ? -2.773 -11.795 -5.403 1.00 97.69 189 GLY A N 1
ATOM 1555 C CA . GLY A 1 189 ? -3.466 -12.270 -4.210 1.00 97.69 189 GLY A CA 1
ATOM 1556 C C . GLY A 1 189 ? -3.958 -11.133 -3.300 1.00 97.69 189 GLY A C 1
ATOM 1557 O O . GLY A 1 189 ? -5.039 -11.232 -2.722 1.00 97.69 189 GLY A O 1
ATOM 1558 N N . LEU A 1 190 ? -3.227 -10.018 -3.201 1.00 97.44 190 LEU A N 1
ATOM 1559 C CA . LEU A 1 190 ? -3.656 -8.819 -2.468 1.00 97.44 190 LEU A CA 1
ATOM 1560 C C . LEU A 1 190 ? -4.788 -8.063 -3.189 1.00 97.44 190 LEU A C 1
ATOM 1562 O O . LEU A 1 190 ? -5.715 -7.577 -2.532 1.00 97.44 190 LEU A O 1
ATOM 1566 N N . ILE A 1 191 ? -4.744 -7.996 -4.524 1.00 97.31 191 ILE A N 1
ATOM 1567 C CA . ILE A 1 191 ? -5.815 -7.436 -5.368 1.00 97.31 191 ILE A CA 1
ATOM 1568 C C . ILE A 1 191 ? -7.109 -8.254 -5.196 1.00 97.31 191 ILE A C 1
ATOM 1570 O O . ILE A 1 191 ? -8.174 -7.686 -4.939 1.00 97.31 191 ILE A O 1
ATOM 1574 N N . GLU A 1 192 ? -7.015 -9.585 -5.238 1.00 96.75 192 GLU A N 1
ATOM 1575 C CA . GLU A 1 192 ? -8.140 -10.506 -5.030 1.00 96.75 192 GLU A CA 1
ATOM 1576 C C . GLU A 1 192 ? -8.726 -10.402 -3.617 1.00 96.75 192 GLU A C 1
ATOM 1578 O O . GLU A 1 192 ? -9.938 -10.255 -3.454 1.00 96.75 192 GLU A O 1
ATOM 1583 N N . GLN A 1 193 ? -7.878 -10.411 -2.580 1.00 96.50 193 GLN A N 1
ATOM 1584 C CA . GLN A 1 193 ? -8.303 -10.218 -1.184 1.00 96.50 193 GLN A CA 1
ATOM 1585 C C . GLN A 1 193 ? -9.006 -8.872 -0.958 1.00 96.50 193 GLN A C 1
ATOM 1587 O O . GLN A 1 193 ? -9.779 -8.715 -0.011 1.00 96.50 193 GLN A O 1
ATOM 1592 N N . SER A 1 194 ? -8.740 -7.894 -1.822 1.00 96.75 194 SER A N 1
ATOM 1593 C CA . SER A 1 194 ? -9.360 -6.573 -1.783 1.00 96.75 194 SER A CA 1
ATOM 1594 C C . SER A 1 194 ? -10.673 -6.485 -2.560 1.00 96.75 194 SER A C 1
ATOM 1596 O O . SER A 1 194 ? -11.293 -5.426 -2.530 1.00 96.75 194 SER A O 1
ATOM 1598 N N . ASN A 1 195 ? -11.120 -7.571 -3.204 1.00 97.44 195 ASN A N 1
ATOM 1599 C CA . ASN A 1 195 ? -12.315 -7.606 -4.051 1.00 97.44 195 ASN A CA 1
ATOM 1600 C C . ASN A 1 195 ? -12.260 -6.560 -5.183 1.00 97.44 195 ASN A C 1
ATOM 1602 O O . ASN A 1 195 ? -13.240 -5.871 -5.464 1.00 97.44 195 ASN A O 1
ATOM 1606 N N . VAL A 1 196 ? -11.092 -6.382 -5.803 1.00 98.00 196 VAL A N 1
ATOM 1607 C CA . VAL A 1 196 ? -10.918 -5.429 -6.907 1.00 98.00 196 VAL A CA 1
ATOM 1608 C C . VAL A 1 196 ? -11.441 -6.043 -8.204 1.00 98.00 196 VAL A C 1
ATOM 1610 O O . VAL A 1 196 ? -10.970 -7.089 -8.638 1.00 98.00 196 VAL A O 1
ATOM 1613 N N . ALA A 1 197 ? -12.402 -5.378 -8.842 1.00 97.62 197 ALA A N 1
ATOM 1614 C CA . ALA A 1 197 ? -12.959 -5.795 -10.129 1.00 97.62 197 ALA A CA 1
ATOM 1615 C C . ALA A 1 197 ? -12.229 -5.178 -11.332 1.00 97.62 197 ALA A C 1
ATOM 1617 O O . ALA A 1 197 ? -12.286 -5.725 -12.431 1.00 97.62 197 ALA A O 1
ATOM 1618 N N . MET A 1 198 ? -11.582 -4.022 -11.153 1.00 96.38 198 MET A N 1
ATOM 1619 C CA . MET A 1 198 ? -10.862 -3.325 -12.219 1.00 96.38 198 MET A CA 1
ATOM 1620 C C . MET A 1 198 ? -9.765 -2.436 -11.635 1.00 96.38 198 MET A C 1
ATOM 1622 O O . MET A 1 198 ? -9.993 -1.749 -10.640 1.00 96.38 198 MET A O 1
ATOM 1626 N N . VAL A 1 199 ? -8.606 -2.446 -12.295 1.00 96.62 199 VAL A N 1
ATOM 1627 C CA . VAL A 1 199 ? -7.463 -1.569 -12.032 1.00 96.62 199 VAL A CA 1
ATOM 1628 C C . VAL A 1 199 ? -7.177 -0.759 -13.295 1.00 96.62 199 VAL A C 1
ATOM 1630 O O . VAL A 1 199 ? -7.017 -1.327 -14.375 1.00 96.62 199 VAL A O 1
ATOM 1633 N N . GLY A 1 200 ? -7.118 0.564 -13.168 1.00 97.44 200 GLY A N 1
ATOM 1634 C CA . GLY A 1 200 ? -6.622 1.476 -14.194 1.00 97.44 200 GLY A CA 1
ATOM 1635 C C . GLY A 1 200 ? -5.238 1.983 -13.811 1.00 97.44 200 GLY A C 1
ATOM 1636 O O . GLY A 1 200 ? -5.116 2.784 -12.889 1.00 97.44 200 GLY A O 1
ATOM 1637 N N . THR A 1 201 ? -4.191 1.517 -14.488 1.00 96.12 201 THR A N 1
ATOM 1638 C CA . THR A 1 201 ? -2.820 2.010 -14.280 1.00 96.12 201 THR A CA 1
ATOM 1639 C C . THR A 1 201 ? -2.608 3.358 -14.967 1.00 96.12 201 THR A C 1
ATOM 1641 O O . THR A 1 201 ? -3.442 3.815 -15.753 1.00 96.12 201 THR A O 1
ATOM 1644 N N . THR A 1 202 ? -1.492 4.012 -14.650 1.00 94.56 202 THR A N 1
ATOM 1645 C CA . THR A 1 202 ? -1.087 5.268 -15.283 1.00 94.56 202 THR A CA 1
ATOM 1646 C C . THR A 1 202 ? 0.204 5.052 -16.048 1.00 94.56 202 THR A C 1
ATOM 1648 O O . THR A 1 202 ? 1.247 4.829 -15.436 1.00 94.56 202 THR A O 1
ATOM 1651 N N . ASP A 1 203 ? 0.114 5.170 -17.365 1.00 94.06 203 ASP A N 1
ATOM 1652 C CA . ASP A 1 203 ? 1.185 4.865 -18.309 1.00 94.06 203 ASP A CA 1
ATOM 1653 C C . ASP A 1 203 ? 1.485 6.103 -19.168 1.00 94.06 203 ASP A C 1
ATOM 1655 O O . ASP A 1 203 ? 0.586 6.896 -19.478 1.00 94.06 203 ASP A O 1
ATOM 1659 N N . ASP A 1 204 ? 2.750 6.297 -19.534 1.00 94.88 204 ASP A N 1
ATOM 1660 C CA . ASP A 1 204 ? 3.153 7.367 -20.443 1.00 94.88 204 ASP A CA 1
ATOM 1661 C C . ASP A 1 204 ? 2.689 7.038 -21.877 1.00 94.88 204 ASP A C 1
ATOM 1663 O O . ASP A 1 204 ? 2.733 5.876 -22.291 1.00 94.88 204 ASP A O 1
ATOM 1667 N N . PRO A 1 205 ? 2.267 8.026 -22.692 1.00 97.31 205 PRO A N 1
ATOM 1668 C CA . PRO A 1 205 ? 1.926 7.796 -24.096 1.00 97.31 205 PRO A CA 1
ATOM 1669 C C . PRO A 1 205 ? 2.986 7.071 -24.942 1.00 97.31 205 PRO A C 1
ATOM 1671 O O . PRO A 1 205 ? 2.630 6.532 -25.992 1.00 97.31 205 PRO A O 1
ATOM 1674 N N . ILE A 1 206 ? 4.265 7.089 -24.548 1.00 96.00 206 ILE A N 1
ATOM 1675 C CA . ILE A 1 206 ? 5.340 6.381 -25.263 1.00 96.00 206 ILE A CA 1
ATOM 1676 C C . ILE A 1 206 ? 5.565 4.940 -24.780 1.00 96.00 206 ILE A C 1
ATOM 1678 O O . ILE A 1 206 ? 6.351 4.221 -25.405 1.00 96.00 206 ILE A O 1
ATOM 1682 N N . ASP A 1 207 ? 4.901 4.510 -23.705 1.00 94.56 207 ASP A N 1
ATOM 1683 C CA . ASP A 1 207 ? 5.081 3.176 -23.137 1.00 94.56 207 ASP A CA 1
ATOM 1684 C C . ASP A 1 207 ? 4.576 2.086 -24.094 1.00 94.56 207 ASP A C 1
ATOM 1686 O O . ASP A 1 207 ? 3.590 2.229 -24.821 1.00 94.56 207 ASP A O 1
ATOM 1690 N N . SER A 1 208 ? 5.255 0.936 -24.093 1.00 96.00 208 SER A N 1
ATOM 1691 C CA . SER A 1 208 ? 4.943 -0.184 -24.996 1.00 96.00 208 SER A CA 1
ATOM 1692 C C . SER A 1 208 ? 3.608 -0.880 -24.678 1.00 96.00 208 SER A C 1
ATOM 1694 O O . SER A 1 208 ? 3.054 -1.605 -25.527 1.00 96.00 208 SER A O 1
ATOM 1696 N N . LEU A 1 209 ? 3.123 -0.694 -23.442 1.00 97.31 209 LEU A N 1
ATOM 1697 C CA . LEU A 1 209 ? 1.994 -1.395 -22.823 1.00 97.31 209 LEU A CA 1
ATOM 1698 C C . LEU A 1 209 ? 2.114 -2.926 -22.935 1.00 97.31 209 LEU A C 1
ATOM 1700 O O . LEU A 1 209 ? 1.119 -3.637 -23.098 1.00 97.31 209 LEU A O 1
ATOM 1704 N N . GLU A 1 210 ? 3.343 -3.457 -22.935 1.00 96.88 210 GLU A N 1
ATOM 1705 C CA . GLU A 1 210 ? 3.581 -4.895 -23.113 1.00 96.88 210 GLU A CA 1
ATOM 1706 C C . GLU A 1 210 ? 2.983 -5.732 -21.980 1.00 96.88 210 GLU A C 1
ATOM 1708 O O . GLU A 1 210 ? 2.411 -6.792 -22.229 1.00 96.88 210 GLU A O 1
ATOM 1713 N N . TRP A 1 211 ? 3.062 -5.235 -20.746 1.00 96.12 211 TRP A N 1
ATOM 1714 C CA . TRP A 1 211 ? 2.586 -5.935 -19.561 1.00 96.12 211 TRP A CA 1
ATOM 1715 C C . TRP A 1 211 ? 1.060 -6.016 -19.550 1.00 96.12 211 TRP A C 1
ATOM 1717 O O . TRP A 1 211 ? 0.516 -7.065 -19.230 1.00 96.12 211 TRP A O 1
ATOM 1727 N N . HIS A 1 212 ? 0.354 -4.982 -20.022 1.00 97.69 212 HIS A N 1
ATOM 1728 C CA . HIS A 1 212 ? -1.102 -5.028 -20.204 1.00 97.69 212 HIS A CA 1
ATOM 1729 C C . HIS A 1 212 ? -1.530 -6.061 -21.238 1.00 97.69 212 HIS A C 1
ATOM 1731 O O . HIS A 1 212 ? -2.528 -6.750 -21.036 1.00 97.69 212 HIS A O 1
ATOM 1737 N N . LYS A 1 213 ? -0.791 -6.181 -22.350 1.00 98.06 213 LYS A N 1
ATOM 1738 C CA . LYS A 1 213 ? -1.058 -7.213 -23.367 1.00 98.06 213 LYS A CA 1
ATOM 1739 C C . LYS A 1 213 ? -0.870 -8.603 -22.770 1.00 98.06 213 LYS A C 1
ATOM 1741 O O . LYS A 1 213 ? -1.763 -9.429 -22.906 1.00 98.06 213 LYS A O 1
ATOM 1746 N N . LYS A 1 214 ? 0.231 -8.812 -22.042 1.00 97.81 214 LYS A N 1
ATOM 1747 C CA . LYS A 1 214 ? 0.515 -10.068 -21.342 1.00 97.81 214 LYS A CA 1
ATOM 1748 C C . LYS A 1 214 ? -0.569 -10.416 -20.314 1.00 97.81 214 LYS A C 1
ATOM 1750 O O . LYS A 1 214 ? -1.061 -11.531 -20.343 1.00 97.81 214 LYS A O 1
ATOM 1755 N N . ILE A 1 215 ? -1.013 -9.463 -19.486 1.00 97.38 215 ILE A N 1
ATOM 1756 C CA . ILE A 1 215 ? -2.124 -9.663 -18.532 1.00 97.38 215 ILE A CA 1
ATOM 1757 C C . ILE A 1 215 ? -3.419 -10.039 -19.258 1.00 97.38 215 ILE A C 1
ATOM 1759 O O . ILE A 1 215 ? -4.150 -10.906 -18.803 1.00 97.38 215 ILE A O 1
ATOM 1763 N N . LYS A 1 216 ? -3.717 -9.401 -20.394 1.00 97.38 216 LYS A N 1
ATOM 1764 C CA . LYS A 1 216 ? -4.913 -9.714 -21.188 1.00 97.38 216 LYS A CA 1
ATOM 1765 C C . LYS A 1 216 ? -4.867 -11.117 -21.812 1.00 97.38 216 LYS A C 1
ATOM 1767 O O . LYS A 1 216 ? -5.919 -11.692 -22.077 1.00 97.38 216 LYS A O 1
ATOM 1772 N N . GLU A 1 217 ? -3.674 -11.608 -22.128 1.00 97.31 217 GLU A N 1
ATOM 1773 C CA . GLU A 1 217 ? -3.435 -12.919 -22.744 1.00 97.31 217 GLU A CA 1
ATOM 1774 C C . GLU A 1 217 ? -3.265 -14.045 -21.710 1.00 97.31 217 GLU A C 1
ATOM 1776 O O . GLU A 1 217 ? -3.280 -15.216 -22.091 1.00 97.31 217 GLU A O 1
ATOM 1781 N N . ASP A 1 218 ? -3.120 -13.695 -20.431 1.00 93.81 218 ASP A N 1
ATOM 1782 C CA . ASP A 1 218 ? -3.006 -14.622 -19.307 1.00 93.81 218 ASP A CA 1
ATOM 1783 C C . ASP A 1 218 ? -4.378 -15.271 -19.005 1.00 93.81 218 ASP A C 1
ATOM 1785 O O . ASP A 1 218 ? -5.343 -14.538 -18.761 1.00 93.81 218 ASP A O 1
ATOM 1789 N N . PRO A 1 219 ? -4.508 -16.609 -19.121 1.00 78.50 219 PRO A N 1
ATOM 1790 C CA . PRO A 1 219 ? -5.790 -17.324 -19.078 1.00 78.50 219 PRO A CA 1
ATOM 1791 C C . PRO A 1 219 ? -6.492 -17.380 -17.714 1.00 78.50 219 PRO A C 1
ATOM 1793 O O . PRO A 1 219 ? -5.816 -17.389 -16.663 1.00 78.50 219 PRO A O 1
#

Secondary structure (DSSP, 8-state):
------------------PPPPTT---S-----PPTT-TTTT--SHHHHHHIIIIITTSPEEE-S----HHHHHTTPBPSSHHHHHH-EEEE-TTS-EEEES-HHHHHHHHHTT--GGGTTSS--HHHHHHHHHHHHGGGTTSHHHHHHHHHIIIII---S--STTTHHHHHHHHHHHHHH-TT-BHHHHHHHTTEEEE-----TT---HHHHHHHH--

InterPro domains:
  IPR003766 Uronate isomerase [PF02614] (33-218)
  IPR032466 Metal-dependent hydrolase [SSF51556] (34-218)